Protein 2GQT (pdb70)

Sequence (267 aa):
EFMRVERVLLKDYTTLGVGGPAELWTVETREELKRATEAPYRVLGNGSNLLVLDEGVPERVIRLAGEFQTYDLKGWVGAGTLLPLLVQEAARAGLSGLEGLLGIPAQVGGAVKMNAGTRFGEMADALEAVEVFHDGAFHVYCPEELGFGYRKSHLPPGGIVTRVRLKLKERPKEEILRRMAEVDRARKGQPKRKSAGCAFKNPPGQSAGRLIDERGLKGLRVGDAMISLEHGNFIVNLGQARAKDVLELVRRVQEELPLELEWEVWP

CATH classification: 3.30.43.10 (+2 more: 3.30.465.10, 3.90.78.10)

Nearest PDB structures (foldseek):
  2gqu-assembly1_A  TM=9.993E-01  e=1.265E-55  Thermus caldophilus
  4pyt-assembly1_A  TM=9.307E-01  e=1.357E-25  unidentified
  3tx1-assembly1_A  TM=9.145E-01  e=1.784E-22  Listeria monocytogenes
  1hsk-assembly1_A  TM=9.024E-01  e=1.493E-22  Staphylococcus aureus
  5jzx-assembly1_C  TM=8.587E-01  e=4.564E-18  Mycobacterium tuberculosis H37Rv

Secondary structure (DSSP, 8-state):
---EEEEEEGGGGSSS----EEEEEEE-SHHHHHHHTTS-EEE-SSSSSEEE-TT--SSEEEEE-GGGG-B-TTSEEETTSBHHHHHHHHHHTTEES-GGGTT---BHHHHHHTT-EETTEEGGGGEEEEEEEETTEEEEE-GGGS--BTTB--PSTT-EEEEEEE--EE--HHHHHHHHHHHHHHTTTS-SS-SSS--BPPPTT--HHHHHHHTT-TT-EETTEEE-SS-TT-EEE-SS--HHHHHHHHHHHHHHS---BSSEEE-

Radius of gyration: 18.72 Å; Cα contacts (8 Å, |Δi|>4): 612; chains: 1; bounding box: 36×47×49 Å

Organism: Thermus thermophilus (strain ATCC 27634 / DSM 579 / HB8) (NCBI:txid300852)

Solvent-accessible surface area: 13304 Å² total; per-residue (Å²): 156,187,17,147,58,67,166,17,78,0,94,94,60,14,58,2,27,2,8,5,54,0,54,2,16,14,0,88,54,111,107,21,0,82,75,0,24,142,33,102,59,48,53,2,22,53,4,23,33,16,0,0,31,61,119,2,10,118,45,55,0,0,66,9,15,27,60,0,93,89,74,84,24,141,14,90,0,1,0,3,4,78,0,55,73,0,2,63,41,2,1,144,54,14,6,4,35,2,13,11,4,30,32,20,55,8,26,0,12,28,0,0,97,55,0,13,21,33,190,83,19,44,0,18,86,2,6,86,12,0,21,0,3,19,128,51,39,39,74,94,39,53,20,145,102,0,37,48,22,171,34,100,17,143,13,23,121,47,15,2,8,0,36,0,76,10,118,34,144,139,95,79,97,99,43,2,64,143,102,9,60,69,3,92,151,32,57,172,45,53,9,194,197,115,16,1,28,55,0,5,102,92,24,130,92,95,27,0,8,178,42,0,71,131,108,56,18,60,26,62,136,28,50,38,0,26,1,3,123,79,49,5,6,12,2,5,28,70,54,158,10,125,0,118,12,0,45,69,0,5,139,105,1,71,137,78,4,125,4,124,34,38,10,77,49,9,79

B-factor: mean 18.3, std 13.36, range [5.87, 151.19]

Foldseek 3Di:
DDWDWDWDACLVQALQSAGAIAIETEAADLVSVLVLVPWFEDEGASNLQELHAHHHAYHYYYAYDHVLQDDDLQDKHRQNHWLCVVLVVCLVVQKDDSLQVPPPGTRNQLQLAQQDGDPVHTSLSFFQWWWKDDPSDIDIDGSVVFCDDHRHTNHPVVIGTTITHTDIDGHHSVVSVVSNVVSVVVCVLPPVDTASPFFWDADVVGDQFVQQVVVVQAQDFQPQWGQHPRTRRGIHGNDDDYSVRVVVSVVVVCVPDVTDTPGDYHD

Structure (mmCIF, N/CA/C/O backbone):
data_2GQT
#
_entry.id   2GQT
#
_cell.length_a   29.717
_cell.length_b   46.501
_cell.length_c   48.714
_cell.angle_alpha   64.83
_cell.angle_beta   77.04
_cell.angle_gamma   84.40
#
_symmetry.space_group_name_H-M   'P 1'
#
loop_
_entity.id
_entity.type
_entity.pdbx_description
1 polymer 'UDP-N-Acetylenolpyruvylglucosamine Reductase'
2 non-polymer 'CALCIUM ION'
3 non-polymer 'FLAVIN-ADENINE DINUCLEOTIDE'
4 water water
#
loop_
_atom_site.group_PDB
_atom_site.id
_atom_site.type_symbol
_atom_site.label_atom_id
_atom_site.label_alt_id
_atom_site.label_comp_id
_atom_site.label_asym_id
_atom_site.label_entity_id
_atom_site.label_seq_id
_atom_site.pdbx_PDB_ins_code
_atom_site.Cartn_x
_atom_site.Cartn_y
_atom_site.Cartn_z
_atom_site.occupancy
_atom_site.B_iso_or_equiv
_atom_site.auth_seq_id
_atom_site.auth_comp_id
_atom_site.auth_asym_id
_atom_site.auth_atom_id
_atom_site.pdbx_PDB_model_num
ATOM 1 N N . GLU A 1 2 ? 0.172 24.604 10.816 1.00 23.02 1 GLU A N 1
ATOM 2 C CA . GLU A 1 2 ? 0.245 25.562 9.687 1.00 22.62 1 GLU A CA 1
ATOM 3 C C . GLU A 1 2 ? 1.641 25.568 9.074 1.00 20.73 1 GLU A C 1
ATOM 4 O O . GLU A 1 2 ? 1.926 26.371 8.192 1.00 20.79 1 GLU A O 1
ATOM 10 N N . PHE A 1 3 ? 2.506 24.668 9.539 1.00 19.04 2 PHE A N 1
ATOM 11 C CA . PHE A 1 3 ? 3.909 24.672 9.119 1.00 18.03 2 PHE A CA 1
ATOM 12 C C . PHE A 1 3 ? 4.404 23.330 8.623 1.00 17.96 2 PHE A C 1
ATOM 13 O O . PHE A 1 3 ? 5.592 22.994 8.736 1.00 18.52 2 PHE A O 1
ATOM 21 N N . MET A 1 4 ? 3.499 22.580 8.020 1.00 17.35 3 MET A N 1
ATOM 22 C CA . MET A 1 4 ? 3.905 21.295 7.496 1.00 17.96 3 MET A CA 1
ATOM 23 C C . MET A 1 4 ? 4.790 21.455 6.271 1.00 16.28 3 MET A C 1
ATOM 24 O O . MET A 1 4 ? 4.711 22.454 5.541 1.00 15.77 3 MET A O 1
ATOM 29 N N . ARG A 1 5 ? 5.651 20.467 6.091 1.00 15.25 4 ARG A N 1
ATOM 30 C CA . ARG A 1 5 ? 6.552 20.398 4.963 1.00 14.95 4 ARG A CA 1
ATOM 31 C C . ARG A 1 5 ? 5.793 20.098 3.673 1.00 14.30 4 ARG A C 1
ATOM 32 O O . ARG A 1 5 ? 5.026 19.121 3.586 1.00 14.54 4 ARG A O 1
ATOM 40 N N . VAL A 1 6 ? 6.009 20.953 2.679 1.00 14.17 5 VAL A N 1
ATOM 41 C CA . VAL A 1 6 ? 5.477 20.776 1.333 1.00 14.74 5 VAL A CA 1
ATOM 42 C C . VAL A 1 6 ? 6.644 20.915 0.368 1.00 15.21 5 VAL A C 1
ATOM 43 O O . VAL A 1 6 ? 7.384 21.913 0.403 1.00 15.49 5 VAL A O 1
ATOM 47 N N . GLU A 1 7 ? 6.831 19.909 -0.479 1.00 15.70 6 GLU A N 1
ATOM 48 C CA . GLU A 1 7 ? 7.926 19.939 -1.433 1.00 16.90 6 GLU A CA 1
ATOM 49 C C . GLU A 1 7 ? 7.634 19.163 -2.706 1.00 15.81 6 GLU A C 1
ATOM 50 O O . GLU A 1 7 ? 6.897 18.169 -2.700 1.00 15.70 6 GLU A O 1
ATOM 56 N N . ARG A 1 8 ? 8.231 19.642 -3.792 1.00 15.40 7 ARG A N 1
ATOM 57 C CA . ARG A 1 8 ? 8.177 18.988 -5.090 1.00 15.91 7 ARG A CA 1
ATOM 58 C C . ARG A 1 8 ? 9.102 17.792 -5.086 1.00 15.03 7 ARG A C 1
ATOM 59 O O . ARG A 1 8 ? 10.288 17.926 -4.789 1.00 15.40 7 ARG A O 1
ATOM 67 N N . VAL A 1 9 ? 8.566 16.619 -5.416 1.00 14.30 8 VAL A N 1
ATOM 68 C CA . VAL A 1 9 ? 9.364 15.395 -5.466 1.00 14.24 8 VAL A CA 1
ATOM 69 C C . VAL A 1 9 ? 9.110 14.660 -6.779 1.00 13.84 8 VAL A C 1
ATOM 70 O O . VAL A 1 9 ? 8.208 15.020 -7.530 1.00 14.33 8 VAL A O 1
ATOM 74 N N . LEU A 1 10 ? 9.913 13.636 -7.047 1.00 13.54 9 LEU A N 1
ATOM 75 C CA . LEU A 1 10 ? 9.606 12.667 -8.095 1.00 13.22 9 LEU A CA 1
ATOM 76 C C . LEU A 1 10 ? 9.122 11.398 -7.405 1.00 12.53 9 LEU A C 1
ATOM 77 O O . LEU A 1 10 ? 9.819 10.855 -6.544 1.00 12.14 9 LEU A O 1
ATOM 82 N N . LEU A 1 11 ? 7.935 10.921 -7.774 1.00 11.47 10 LEU A N 1
ATOM 83 C CA . LEU A 1 11 ? 7.361 9.761 -7.089 1.00 11.42 10 LEU A CA 1
ATOM 84 C C . LEU A 1 11 ? 8.120 8.451 -7.327 1.00 11.32 10 LEU A C 1
ATOM 85 O O . LEU A 1 11 ? 7.923 7.483 -6.584 1.00 11.25 10 LEU A O 1
ATOM 90 N N . LYS A 1 12 ? 9.025 8.434 -8.308 1.00 12.12 11 LYS A N 1
ATOM 91 C CA . LYS A 1 12 ? 9.951 7.317 -8.485 1.00 12.96 11 LYS A CA 1
ATOM 92 C C . LYS A 1 12 ? 10.743 7.038 -7.209 1.00 12.96 11 LYS A C 1
ATOM 93 O O . LYS A 1 12 ? 11.145 5.900 -6.961 1.00 13.39 11 LYS A O 1
ATOM 99 N N . ASP A 1 13 ? 10.969 8.078 -6.405 1.00 12.71 12 ASP A N 1
ATOM 100 C CA . ASP A 1 13 ? 11.741 7.939 -5.182 1.00 13.34 12 ASP A CA 1
ATOM 101 C C . ASP A 1 13 ? 10.903 7.460 -3.995 1.00 13.37 12 ASP A C 1
ATOM 102 O O . ASP A 1 13 ? 11.463 7.183 -2.935 1.00 14.41 12 ASP A O 1
ATOM 107 N N . TYR A 1 14 ? 9.583 7.349 -4.182 1.00 13.21 13 TYR A N 1
ATOM 108 C CA . TYR A 1 14 ? 8.623 7.073 -3.100 1.00 13.37 13 TYR A CA 1
ATOM 109 C C . TYR A 1 14 ? 7.760 5.860 -3.374 1.00 12.68 13 TYR A C 1
ATOM 110 O O . TYR A 1 14 ? 6.724 5.674 -2.737 1.00 13.23 13 TYR A O 1
ATOM 119 N N . THR A 1 15 ? 8.173 5.052 -4.340 1.00 11.50 14 THR A N 1
ATOM 120 C CA . THR A 1 15 ? 7.454 3.837 -4.681 1.00 12.04 14 THR A CA 1
ATOM 121 C C . THR A 1 15 ? 8.447 2.703 -4.734 1.00 12.89 14 THR A C 1
ATOM 122 O O . THR A 1 15 ? 9.616 2.890 -5.111 1.00 13.40 14 THR A O 1
ATOM 126 N N . THR A 1 16 ? 7.989 1.519 -4.349 1.00 13.29 15 THR A N 1
ATOM 127 C CA . THR A 1 16 ? 8.881 0.376 -4.332 1.00 14.46 15 THR A CA 1
ATOM 128 C C . THR A 1 16 ? 9.302 -0.013 -5.764 1.00 14.80 15 THR A C 1
ATOM 129 O O . THR A 1 16 ? 10.426 -0.472 -5.976 1.00 15.84 15 THR A O 1
ATOM 133 N N . LEU A 1 17 ? 8.430 0.222 -6.745 1.00 15.10 16 LEU A N 1
ATOM 134 C CA . LEU A 1 17 ? 8.761 0.009 -8.160 1.00 15.31 16 LEU A CA 1
ATOM 135 C C . LEU A 1 17 ? 9.846 0.962 -8.697 1.00 15.11 16 LEU A C 1
ATOM 136 O O . LEU A 1 17 ? 10.623 0.595 -9.576 1.00 16.20 16 LEU A O 1
ATOM 141 N N . GLY A 1 18 ? 9.885 2.188 -8.186 1.00 14.09 17 GLY A N 1
ATOM 142 C CA . GLY A 1 18 ? 10.929 3.142 -8.568 1.00 13.43 17 GLY A CA 1
ATOM 143 C C . GLY A 1 18 ? 10.659 3.891 -9.855 1.00 13.03 17 GLY A C 1
ATOM 144 O O . GLY A 1 18 ? 11.598 4.309 -10.542 1.00 13.17 17 GLY A O 1
ATOM 145 N N . VAL A 1 19 ? 9.381 4.063 -10.181 1.00 12.48 18 VAL A N 1
ATOM 146 C CA . VAL A 1 19 ? 8.963 4.894 -11.307 1.00 12.55 18 VAL A CA 1
ATOM 147 C C . VAL A 1 19 ? 7.937 5.899 -10.806 1.00 12.10 18 VAL A C 1
ATOM 148 O O . VAL A 1 19 ? 7.238 5.662 -9.811 1.00 11.21 18 VAL A O 1
ATOM 152 N N . GLY A 1 20 ? 7.875 7.036 -11.482 1.00 11.63 19 GLY A N 1
ATOM 153 C CA . GLY A 1 20 ? 6.876 8.031 -11.159 1.00 11.89 19 GLY A CA 1
ATOM 154 C C . GLY A 1 20 ? 7.377 9.444 -11.304 1.00 12.06 19 GLY A C 1
ATOM 155 O O . GLY A 1 20 ? 8.472 9.780 -10.852 1.00 12.34 19 GLY A O 1
ATOM 156 N N . GLY A 1 21 ? 6.548 10.269 -11.930 1.00 12.59 20 GLY A N 1
ATOM 157 C CA . GLY A 1 21 ? 6.878 11.657 -12.194 1.00 12.92 20 GLY A CA 1
ATOM 158 C C . GLY A 1 21 ? 6.603 12.602 -11.040 1.00 13.19 20 GLY A C 1
ATOM 159 O O . GLY A 1 21 ? 6.421 12.168 -9.882 1.00 12.49 20 GLY A O 1
ATOM 160 N N . PRO A 1 22 ? 6.590 13.918 -11.341 1.00 14.05 21 PRO A N 1
ATOM 161 C CA . PRO A 1 22 ? 6.503 14.968 -10.317 1.00 14.21 21 PRO A CA 1
ATOM 162 C C . PRO A 1 22 ? 5.199 15.007 -9.530 1.00 14.10 21 PRO A C 1
ATOM 163 O O . PRO A 1 22 ? 4.128 14.722 -10.066 1.00 14.43 21 PRO A O 1
ATOM 167 N N . ALA A 1 23 ? 5.313 15.361 -8.252 1.00 13.71 22 ALA A N 1
ATOM 168 C CA . ALA A 1 23 ? 4.162 15.573 -7.388 1.00 13.67 22 ALA A CA 1
ATOM 169 C C . ALA A 1 23 ? 4.528 16.522 -6.258 1.00 13.70 22 ALA A C 1
ATOM 170 O O . ALA A 1 23 ? 5.704 16.633 -5.875 1.00 14.58 22 ALA A O 1
ATOM 172 N N . GLU A 1 24 ? 3.512 17.200 -5.737 1.00 13.37 23 GLU A N 1
ATOM 173 C CA . GLU A 1 24 ? 3.663 18.071 -4.584 1.00 13.38 23 GLU A CA 1
ATOM 174 C C . GLU A 1 24 ? 3.320 17.274 -3.335 1.00 12.80 23 GLU A C 1
ATOM 175 O O . GLU A 1 24 ? 2.160 16.927 -3.111 1.00 12.70 23 GLU A O 1
ATOM 181 N N . LEU A 1 25 ? 4.342 16.996 -2.530 1.00 12.28 24 LEU A N 1
ATOM 182 C CA . LEU A 1 25 ? 4.200 16.147 -1.358 1.00 11.69 24 LEU A CA 1
ATOM 183 C C . LEU A 1 25 ? 3.991 16.972 -0.095 1.00 11.54 24 LEU A C 1
ATOM 184 O O . LEU A 1 25 ? 4.829 17.796 0.255 1.00 11.76 24 LEU A O 1
ATOM 189 N N . TRP A 1 26 ? 2.888 16.707 0.598 1.00 11.08 25 TRP A N 1
ATOM 190 C CA . TRP A 1 26 ? 2.561 17.316 1.882 1.00 11.79 25 TRP A CA 1
ATOM 191 C C . TRP A 1 26 ? 2.783 16.293 2.992 1.00 11.61 25 TRP A C 1
ATOM 192 O O . TRP A 1 26 ? 2.082 15.285 3.047 1.00 12.01 25 TRP A O 1
ATOM 203 N N . THR A 1 27 ? 3.757 16.537 3.867 1.00 11.64 26 THR A N 1
ATOM 204 C CA . THR A 1 27 ? 4.026 15.634 4.984 1.00 12.10 26 THR A CA 1
ATOM 205 C C . THR A 1 27 ? 3.347 16.193 6.227 1.00 12.42 26 THR A C 1
ATOM 206 O O . THR A 1 27 ? 3.714 17.263 6.720 1.00 13.41 26 THR A O 1
ATOM 210 N N . VAL A 1 28 ? 2.332 15.471 6.693 1.00 12.17 27 VAL A N 1
ATOM 211 C CA . VAL A 1 28 ? 1.434 15.897 7.768 1.00 13.69 27 VAL A CA 1
ATOM 212 C C . VAL A 1 28 ? 1.833 15.223 9.077 1.00 13.27 27 VAL A C 1
ATOM 213 O O . VAL A 1 28 ? 1.993 14.009 9.110 1.00 13.06 27 VAL A O 1
ATOM 217 N N . GLU A 1 29 ? 1.964 16.002 10.151 1.00 13.47 28 GLU A N 1
ATOM 218 C CA . GLU A 1 29 ? 2.358 15.460 11.452 1.00 14.07 28 GLU A CA 1
ATOM 219 C C . GLU A 1 29 ? 1.293 15.562 12.539 1.00 13.89 28 GLU A C 1
ATOM 220 O O . GLU A 1 29 ? 1.427 14.943 13.595 1.00 13.56 28 GLU A O 1
ATOM 226 N N . THR A 1 30 ? 0.246 16.340 12.285 1.00 14.36 29 THR A N 1
ATOM 227 C CA . THR A 1 30 ? -0.768 16.623 13.299 1.00 15.34 29 THR A CA 1
ATOM 228 C C . THR A 1 30 ? -2.165 16.616 12.696 1.00 16.26 29 THR A C 1
ATOM 229 O O . THR A 1 30 ? -2.336 16.721 11.480 1.00 15.70 29 THR A O 1
ATOM 233 N N . ARG A 1 31 ? -3.169 16.531 13.561 1.00 17.47 30 ARG A N 1
ATOM 234 C CA . ARG A 1 31 ? -4.555 16.557 13.106 1.00 19.12 30 ARG A CA 1
ATOM 235 C C . ARG A 1 31 ? -4.870 17.878 12.404 1.00 19.49 30 ARG A C 1
ATOM 236 O O . ARG A 1 31 ? -5.544 17.893 11.374 1.00 20.12 30 ARG A O 1
ATOM 244 N N . GLU A 1 32 ? -4.354 18.982 12.947 1.00 19.87 31 GLU A N 1
ATOM 245 C CA . GLU A 1 32 ? -4.549 20.300 12.335 1.00 20.05 31 GLU A CA 1
ATOM 246 C C . GLU A 1 32 ? -3.869 20.430 10.973 1.00 19.62 31 GLU A C 1
ATOM 247 O O . GLU A 1 32 ? -4.425 21.026 10.051 1.00 19.85 31 GLU A O 1
ATOM 253 N N . GLU A 1 33 ? -2.675 19.856 10.843 1.00 18.49 32 GLU A N 1
ATOM 254 C CA . GLU A 1 33 ? -1.979 19.842 9.563 1.00 17.62 32 GLU A CA 1
ATOM 255 C C . GLU A 1 33 ? -2.744 18.998 8.537 1.00 17.21 32 GLU A C 1
ATOM 256 O O . GLU A 1 33 ? -2.833 19.376 7.375 1.00 16.72 32 GLU A O 1
ATOM 262 N N . LEU A 1 34 ? -3.317 17.877 8.976 1.00 17.00 33 LEU A N 1
ATOM 263 C CA . LEU A 1 34 ? -4.161 17.054 8.092 1.00 17.17 33 LEU A CA 1
ATOM 264 C C . LEU A 1 34 ? -5.396 17.815 7.601 1.00 17.91 33 LEU A C 1
ATOM 265 O O . LEU A 1 34 ? -5.733 17.748 6.418 1.00 18.08 33 LEU A O 1
ATOM 270 N N . LYS A 1 35 ? -6.055 18.541 8.506 1.00 18.82 34 LYS A N 1
ATOM 271 C CA . LYS A 1 35 ? -7.231 19.347 8.151 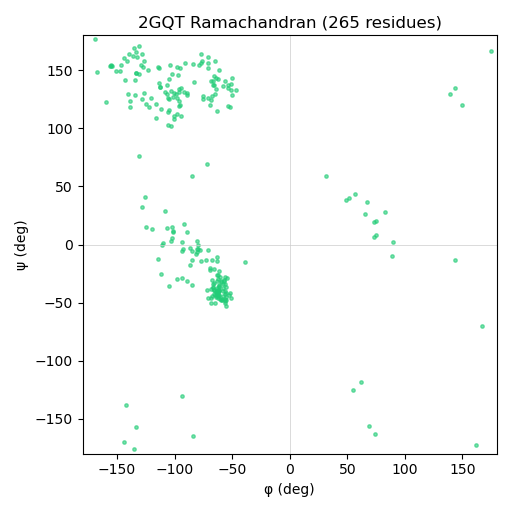1.00 19.63 34 LYS A CA 1
ATOM 272 C C . LYS A 1 35 ? -6.891 20.370 7.070 1.00 19.93 34 LYS A C 1
ATOM 273 O O . LYS A 1 35 ? -7.672 20.575 6.137 1.00 20.54 34 LYS A O 1
ATOM 279 N N . ARG A 1 36 ? -5.708 20.973 7.182 1.00 19.96 35 ARG A N 1
ATOM 280 C CA . ARG A 1 36 ? -5.232 21.959 6.215 1.00 20.06 35 ARG A CA 1
ATOM 281 C C . ARG A 1 36 ? -4.856 21.339 4.863 1.00 19.45 35 ARG A C 1
ATOM 282 O O . ARG A 1 36 ? -5.238 21.850 3.810 1.00 19.41 35 ARG A O 1
ATOM 290 N N . ALA A 1 37 ? -4.115 20.233 4.896 1.00 18.32 36 ALA A N 1
ATOM 291 C CA . ALA A 1 37 ? -3.672 19.567 3.671 1.00 17.52 36 ALA A CA 1
ATOM 292 C C . ALA A 1 37 ? -4.846 19.112 2.798 1.00 17.21 36 ALA A C 1
ATOM 293 O O . ALA A 1 37 ? -4.739 19.104 1.574 1.00 17.18 36 ALA A O 1
ATOM 295 N N . THR A 1 38 ? -5.958 18.750 3.434 1.00 17.26 37 THR A N 1
ATOM 296 C CA . THR A 1 38 ? -7.117 18.182 2.733 1.00 17.88 37 THR A CA 1
ATOM 297 C C . THR A 1 38 ? -8.117 19.229 2.232 1.00 18.93 37 THR A C 1
ATOM 298 O O . THR A 1 38 ? -9.212 18.877 1.796 1.00 19.37 37 THR A O 1
ATOM 302 N N . GLU A 1 39 ? -7.736 20.503 2.282 1.00 19.76 38 GLU A N 1
ATOM 303 C CA . GLU A 1 39 ? -8.620 21.595 1.861 1.00 21.04 38 GLU A CA 1
ATOM 304 C C . GLU A 1 39 ? -8.701 21.731 0.345 1.00 20.84 38 GLU A C 1
ATOM 305 O O . GLU A 1 39 ? -9.576 22.427 -0.173 1.00 21.69 38 GLU A O 1
ATOM 311 N N . ALA A 1 40 ? -7.778 21.080 -0.358 1.00 20.38 39 ALA A N 1
ATOM 312 C CA . ALA A 1 40 ? -7.804 21.000 -1.810 1.00 19.85 39 ALA A CA 1
ATOM 313 C C . ALA A 1 40 ? -7.684 19.532 -2.230 1.00 19.14 39 ALA A C 1
ATOM 314 O O . ALA A 1 40 ? -7.315 18.692 -1.401 1.00 18.72 39 ALA A O 1
ATOM 316 N N . PRO A 1 41 ? -8.013 19.209 -3.500 1.00 18.56 40 PRO A N 1
ATOM 317 C CA . PRO A 1 41 ? -7.912 17.830 -3.993 1.00 18.04 40 PRO A CA 1
ATOM 318 C C . PRO A 1 41 ? -6.588 17.159 -3.626 1.00 16.95 40 PRO A C 1
ATOM 319 O O . PRO A 1 41 ? -5.523 17.748 -3.794 1.00 16.96 40 PRO A O 1
ATOM 323 N N . TYR A 1 42 ? -6.681 15.930 -3.129 1.00 16.13 41 TYR A N 1
ATOM 324 C CA . TYR A 1 42 ? -5.529 15.228 -2.574 1.00 15.22 41 TYR A CA 1
ATOM 325 C C . TYR A 1 42 ? -5.593 13.741 -2.885 1.00 14.92 41 TYR A C 1
ATOM 326 O O . TYR A 1 42 ? -6.662 13.199 -3.200 1.00 14.62 41 TYR A O 1
ATOM 335 N N . ARG A 1 43 ? -4.428 13.102 -2.790 1.00 14.15 42 ARG A N 1
ATOM 336 C CA . ARG A 1 43 ? -4.282 11.654 -2.739 1.00 13.95 42 ARG A CA 1
ATOM 337 C C . ARG A 1 43 ? -3.457 11.348 -1.492 1.00 13.42 42 ARG A C 1
ATOM 338 O O . ARG A 1 43 ? -2.734 12.217 -1.004 1.00 14.38 42 ARG A O 1
ATOM 346 N N . VAL A 1 44 ? -3.563 10.130 -0.970 1.00 12.04 43 VAL A N 1
ATOM 347 C CA . VAL A 1 44 ? -2.727 9.712 0.156 1.00 11.77 43 VAL A CA 1
ATOM 348 C C . VAL A 1 44 ? -1.700 8.698 -0.333 1.00 10.29 43 VAL A C 1
ATOM 349 O O . VAL A 1 44 ? -2.024 7.737 -1.045 1.00 10.42 43 VAL A O 1
ATOM 353 N N . LEU A 1 45 ? -0.449 8.932 0.040 1.00 9.11 44 LEU A N 1
ATOM 354 C CA . LEU A 1 45 ? 0.630 8.013 -0.267 1.00 8.93 44 LEU A CA 1
ATOM 355 C C . LEU A 1 45 ? 1.037 7.261 0.988 1.00 8.56 44 LEU A C 1
ATOM 356 O O . LEU A 1 45 ? 1.345 7.889 2.015 1.00 9.39 44 LEU A O 1
ATOM 361 N N . GLY A 1 46 ? 1.037 5.929 0.910 1.00 8.22 45 GLY A N 1
ATOM 362 C CA . GLY A 1 46 ? 1.555 5.089 1.991 1.00 8.31 45 GLY A CA 1
ATOM 363 C C . GLY A 1 46 ? 3.008 4.772 1.689 1.00 7.99 45 GLY A C 1
ATOM 364 O O . GLY A 1 46 ? 3.788 5.666 1.361 1.00 8.80 45 GLY A O 1
ATOM 365 N N . ASN A 1 47 ? 3.367 3.493 1.757 1.00 7.47 46 ASN A N 1
ATOM 366 C CA . ASN A 1 47 ? 4.728 3.087 1.428 1.00 7.73 46 ASN A CA 1
ATOM 367 C C . ASN A 1 47 ? 4.992 2.952 -0.077 1.00 7.75 46 ASN A C 1
ATOM 368 O O . ASN A 1 47 ? 6.086 2.568 -0.480 1.00 8.18 46 ASN A O 1
ATOM 373 N N . GLY A 1 48 ? 3.997 3.273 -0.903 1.00 7.48 47 GLY A N 1
ATOM 374 C CA . GLY A 1 48 ? 4.165 3.238 -2.349 1.00 7.75 47 GLY A CA 1
ATOM 375 C C . GLY A 1 48 ? 4.403 1.848 -2.915 1.00 8.01 47 GLY A C 1
ATOM 376 O O . GLY A 1 48 ? 5.007 1.738 -3.986 1.00 8.10 47 GLY A O 1
ATOM 377 N N . SER A 1 49 ? 3.931 0.797 -2.225 1.00 7.91 48 SER A N 1
ATOM 378 C CA . SER A 1 49 ? 4.219 -0.572 -2.635 1.00 8.82 48 SER A CA 1
ATOM 379 C C . SER A 1 49 ? 3.159 -1.201 -3.528 1.00 9.15 48 SER A C 1
ATOM 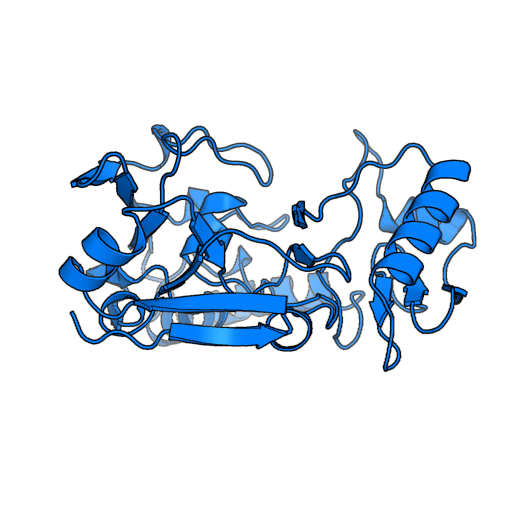380 O O . SER A 1 49 ? 3.361 -2.310 -4.007 1.00 9.96 48 SER A O 1
ATOM 383 N N . ASN A 1 50 ? 2.040 -0.514 -3.759 1.00 8.73 49 ASN A N 1
ATOM 384 C CA . ASN A 1 50 ? 1.073 -0.998 -4.752 1.00 9.59 49 ASN A CA 1
ATOM 385 C C . ASN A 1 50 ? 0.826 -0.029 -5.906 1.00 9.57 49 ASN A C 1
ATOM 386 O O . ASN A 1 50 ? -0.114 -0.225 -6.691 1.00 10.59 49 ASN A O 1
ATOM 391 N N . LEU A 1 51 ? 1.683 0.983 -6.032 1.00 9.77 50 LEU A N 1
ATOM 392 C CA . LEU A 1 51 ? 1.473 2.047 -7.015 1.00 9.99 50 LEU A CA 1
ATOM 393 C C . LEU A 1 51 ? 2.352 1.941 -8.242 1.00 9.90 50 LEU A C 1
ATOM 394 O O . LEU A 1 51 ? 3.571 1.766 -8.138 1.00 10.05 50 LEU A O 1
ATOM 399 N N . LEU A 1 52 ? 1.710 2.068 -9.396 1.00 9.85 51 LEU A N 1
ATOM 400 C CA . LEU A 1 52 ? 2.397 2.349 -10.648 1.00 10.58 51 LEU A CA 1
ATOM 401 C C . LEU A 1 52 ? 2.109 3.813 -11.001 1.00 10.56 51 LEU A C 1
ATOM 402 O O . LEU A 1 52 ? 1.017 4.153 -11.431 1.00 11.37 51 LEU A O 1
ATOM 407 N N . VAL A 1 53 ? 3.083 4.680 -10.766 1.00 10.63 52 VAL A N 1
ATOM 408 C CA . VAL A 1 53 ? 2.902 6.107 -11.004 1.00 11.04 52 VAL A CA 1
ATOM 409 C C . VAL A 1 53 ? 3.491 6.443 -12.354 1.00 11.71 52 VAL A C 1
ATOM 410 O O . VAL A 1 53 ? 4.645 6.128 -12.626 1.00 11.54 52 VAL A O 1
ATOM 414 N N . LEU A 1 54 ? 2.677 7.069 -13.199 1.00 12.76 53 LEU A N 1
ATOM 415 C CA . LEU A 1 54 ? 3.084 7.389 -14.558 1.00 13.74 53 LEU A CA 1
ATOM 416 C C . LEU A 1 54 ? 4.131 8.497 -14.591 1.00 13.75 53 LEU A C 1
ATOM 417 O O . LEU A 1 54 ? 4.326 9.234 -13.611 1.00 13.55 53 LEU A O 1
ATOM 422 N N . ASP A 1 55 ? 4.825 8.589 -15.719 1.00 14.19 54 ASP A N 1
ATOM 423 C CA . ASP A 1 55 ? 5.981 9.460 -15.836 1.00 15.26 54 ASP A CA 1
ATOM 424 C C . ASP A 1 55 ? 5.610 10.934 -15.733 1.00 15.18 54 ASP A C 1
ATOM 425 O O . ASP A 1 55 ? 6.457 11.752 -15.392 1.00 14.86 54 ASP A O 1
ATOM 430 N N . GLU A 1 56 ? 4.343 11.262 -15.984 1.00 15.47 55 GLU A N 1
ATOM 431 C CA . GLU A 1 56 ? 3.851 12.641 -15.857 1.00 16.43 55 GLU A CA 1
ATOM 432 C C . GLU A 1 56 ? 3.514 13.040 -14.412 1.00 16.07 55 GLU A C 1
ATOM 433 O O . GLU A 1 56 ? 3.246 14.210 -14.133 1.00 16.64 55 GLU A O 1
ATOM 439 N N . GLY A 1 57 ? 3.534 12.072 -13.496 1.00 15.84 56 GLY A N 1
ATOM 440 C CA . GLY A 1 57 ? 3.188 12.329 -12.096 1.00 15.48 56 GLY A CA 1
ATOM 441 C C . GLY A 1 57 ? 1.714 12.647 -11.897 1.00 15.12 56 GLY A C 1
ATOM 442 O O . GLY A 1 57 ? 0.869 12.261 -12.714 1.00 14.86 56 GLY A O 1
ATOM 443 N N . VAL A 1 58 ? 1.399 13.350 -10.808 1.00 15.11 57 VAL A N 1
ATOM 444 C CA . VAL A 1 58 ? 0.011 13.707 -10.473 1.00 15.74 57 VAL A CA 1
ATOM 445 C C . VAL A 1 58 ? -0.099 15.180 -10.081 1.00 16.13 57 VAL A C 1
ATOM 446 O O . VAL A 1 58 ? 0.849 15.742 -9.528 1.00 15.78 57 VAL A O 1
ATOM 450 N N . PRO A 1 59 ? -1.247 15.819 -10.384 1.00 16.45 58 PRO A N 1
ATOM 451 C CA . PRO A 1 59 ? -1.416 17.233 -10.048 1.00 16.51 58 PRO A CA 1
ATOM 452 C C . PRO A 1 59 ? -1.946 17.531 -8.641 1.00 16.73 58 PRO A C 1
ATOM 453 O O . PRO A 1 59 ? -1.808 18.662 -8.166 1.00 17.25 58 PRO A O 1
ATOM 457 N N . GLU A 1 60 ? -2.532 16.534 -7.980 1.00 16.66 59 GLU A N 1
ATOM 458 C CA . GLU A 1 60 ? -3.142 16.740 -6.670 1.00 16.57 59 GLU A CA 1
ATOM 459 C C . GLU A 1 60 ? -2.081 16.827 -5.577 1.00 15.88 59 GLU A C 1
ATOM 460 O O . GLU A 1 60 ? -0.923 16.446 -5.785 1.00 16.10 59 GLU A O 1
ATOM 466 N N . ARG A 1 61 ? -2.483 17.331 -4.414 1.00 15.00 60 ARG A N 1
ATOM 467 C CA . ARG A 1 61 ? -1.640 17.265 -3.231 1.00 14.28 60 ARG A CA 1
ATOM 468 C C . ARG A 1 61 ? -1.486 15.796 -2.863 1.00 13.38 60 ARG A C 1
ATOM 469 O O . ARG A 1 61 ? -2.477 15.070 -2.800 1.00 14.45 60 ARG A O 1
ATOM 477 N N . VAL A 1 62 ? -0.245 15.361 -2.665 1.00 12.27 61 VAL A N 1
ATOM 478 C CA . VAL A 1 62 ? 0.015 13.989 -2.237 1.00 11.37 61 VAL A CA 1
ATOM 479 C C . VAL A 1 62 ? 0.397 14.036 -0.759 1.00 11.13 61 VAL A C 1
ATOM 480 O O . VAL A 1 62 ? 1.402 14.640 -0.391 1.00 11.95 61 VAL A O 1
ATOM 484 N N . ILE A 1 63 ? -0.432 13.427 0.081 1.00 11.25 62 ILE A N 1
ATOM 485 C CA . ILE A 1 63 ? -0.294 13.499 1.527 1.00 11.61 62 ILE A CA 1
ATOM 486 C C . ILE A 1 63 ? 0.397 12.255 2.081 1.00 10.71 62 ILE A C 1
ATOM 487 O O . ILE A 1 63 ? 0.016 11.121 1.757 1.00 11.17 62 ILE A O 1
ATOM 492 N N . ARG A 1 64 ? 1.424 12.492 2.893 1.00 10.73 63 ARG A N 1
ATOM 493 C CA . ARG A 1 64 ? 2.112 11.458 3.675 1.00 11.29 63 ARG A CA 1
ATOM 494 C C . ARG A 1 64 ? 1.822 11.719 5.142 1.00 10.40 63 ARG A C 1
ATOM 495 O O . ARG A 1 64 ? 1.926 12.858 5.606 1.00 10.90 63 ARG A O 1
ATOM 503 N N . LEU A 1 65 ? 1.502 10.661 5.878 1.00 9.71 64 LEU A N 1
ATOM 504 C CA . LEU A 1 65 ? 1.223 10.766 7.301 1.00 9.63 64 LEU A CA 1
ATOM 505 C C . LEU A 1 65 ? 2.452 10.434 8.114 1.00 10.01 64 LEU A C 1
ATOM 506 O O . LEU A 1 65 ? 2.988 9.326 8.025 1.00 11.25 64 LEU A O 1
ATOM 511 N N . ALA A 1 66 ? 2.895 11.406 8.897 1.00 9.98 65 ALA A N 1
ATOM 512 C CA . ALA A 1 66 ? 4.058 11.227 9.754 1.00 10.55 65 ALA A CA 1
ATOM 513 C C . ALA A 1 66 ? 3.726 11.756 11.152 1.00 10.21 65 ALA A C 1
ATOM 514 O O . ALA A 1 66 ? 2.554 11.820 11.517 1.00 10.59 65 ALA A O 1
ATOM 516 N N . GLY A 1 67 ? 4.737 12.114 11.946 1.00 10.60 66 GLY A N 1
ATOM 517 C CA . GLY A 1 67 ? 4.495 12.684 13.274 1.00 11.07 66 GLY A CA 1
ATOM 518 C C . GLY A 1 67 ? 3.616 11.791 14.128 1.00 11.24 66 GLY A C 1
ATOM 519 O O . GLY A 1 67 ? 3.904 10.612 14.305 1.00 10.43 66 GLY A O 1
ATOM 520 N N . GLU A 1 68 ? 2.522 12.342 14.643 1.00 11.71 67 GLU A N 1
ATOM 521 C CA . GLU A 1 68 ? 1.634 11.579 15.517 1.00 12.82 67 GLU A CA 1
ATOM 522 C C . GLU A 1 68 ? 1.037 10.355 14.814 1.00 12.24 67 GLU A C 1
ATOM 523 O O . GLU A 1 68 ? 0.649 9.377 15.467 1.00 13.25 67 GLU A O 1
ATOM 529 N N . PHE A 1 69 ? 0.996 10.394 13.482 1.00 10.67 68 PHE A N 1
ATOM 530 C CA . PHE A 1 69 ? 0.439 9.284 12.703 1.00 10.30 68 PHE A CA 1
ATOM 531 C C . PHE A 1 69 ? 1.409 8.111 12.549 1.00 10.49 68 PHE A C 1
ATOM 532 O O . PHE A 1 69 ? 1.038 7.090 11.991 1.00 9.69 68 PHE A O 1
ATOM 540 N N . GLN A 1 70 ? 2.644 8.259 13.046 1.00 10.93 69 GLN A N 1
ATOM 541 C CA . GLN A 1 70 ? 3.657 7.193 13.009 1.00 12.46 69 GLN A CA 1
ATOM 542 C C . GLN A 1 70 ? 3.945 6.618 14.406 1.00 11.24 69 GLN A C 1
ATOM 543 O O . GLN A 1 70 ? 4.799 5.740 14.580 1.00 11.42 69 GLN A O 1
ATOM 549 N N . THR A 1 71 ? 3.261 7.116 15.418 1.00 11.22 70 THR A N 1
ATOM 550 C CA . THR A 1 71 ? 3.429 6.532 16.735 1.00 12.30 70 THR A CA 1
ATOM 551 C C . THR A 1 71 ? 2.402 5.417 16.951 1.00 11.35 70 THR A C 1
ATOM 552 O O . THR A 1 71 ? 1.345 5.387 16.298 1.00 10.88 70 THR A O 1
ATOM 556 N N . TYR A 1 72 ? 2.712 4.488 17.851 1.00 11.51 71 TYR A N 1
ATOM 557 C CA . TYR A 1 72 ? 1.901 3.294 18.005 1.00 11.60 71 TYR A CA 1
ATOM 558 C C . TYR A 1 72 ? 2.015 2.697 19.393 1.00 11.74 71 TYR A C 1
ATOM 559 O O . TYR A 1 72 ? 3.034 2.849 20.084 1.00 12.72 71 TYR A O 1
ATOM 568 N N . ASP A 1 73 ? 0.964 1.999 19.786 1.00 12.24 72 ASP A N 1
ATOM 569 C CA . ASP A 1 73 ? 0.956 1.165 20.974 1.00 12.97 72 ASP A CA 1
ATOM 570 C C . ASP A 1 73 ? 0.198 -0.088 20.551 1.00 12.64 72 ASP A C 1
ATOM 571 O O . ASP A 1 73 ? -0.967 0.009 20.168 1.00 12.12 72 ASP A O 1
ATOM 576 N N . LEU A 1 74 ? 0.837 -1.258 20.592 1.00 12.86 73 LEU A N 1
ATOM 577 C CA . LEU A 1 74 ? 0.163 -2.490 20.156 1.00 13.53 73 LEU A CA 1
ATOM 578 C C . LEU A 1 74 ? -1.141 -2.779 20.888 1.00 14.44 73 LEU A C 1
ATOM 579 O O . LEU A 1 74 ? -2.033 -3.430 20.345 1.00 15.04 73 LEU A O 1
ATOM 584 N N . LYS A 1 75 ? -1.239 -2.308 22.124 1.00 15.25 74 LYS A N 1
ATOM 585 C CA . LYS A 1 75 ? -2.422 -2.541 22.942 1.00 16.31 74 LYS A CA 1
ATOM 586 C C . LYS A 1 75 ? -3.326 -1.307 22.980 1.00 15.54 74 LYS A C 1
ATOM 587 O O . LYS A 1 75 ? -4.281 -1.244 23.765 1.00 16.69 74 LYS A O 1
ATOM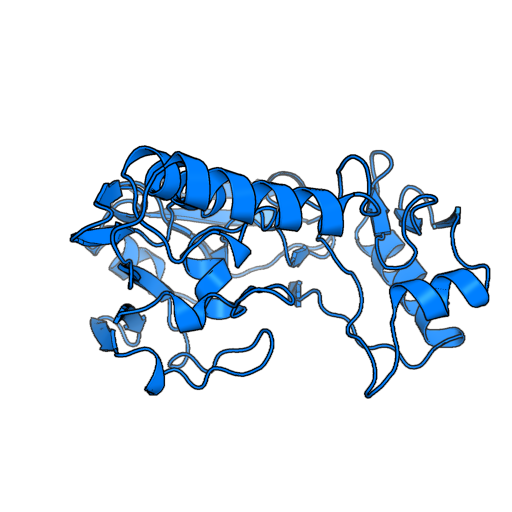 593 N N . GLY A 1 76 ? -3.024 -0.335 22.122 1.00 14.14 75 GLY A N 1
ATOM 594 C CA . GLY A 1 76 ? -3.832 0.876 22.010 1.00 12.88 75 GLY A CA 1
ATOM 595 C C . GLY A 1 76 ? -3.938 1.324 20.568 1.00 11.50 75 GLY A C 1
ATOM 596 O O . GLY A 1 76 ? -4.125 0.507 19.669 1.00 12.09 75 GLY A O 1
ATOM 597 N N . TRP A 1 77 ? -3.828 2.627 20.349 1.00 10.01 76 TRP A N 1
ATOM 598 C CA . TRP A 1 77 ? -3.932 3.155 18.998 1.00 9.26 76 TRP A CA 1
ATOM 599 C C . TRP A 1 77 ? -2.610 3.062 18.260 1.00 8.71 76 TRP A C 1
ATOM 600 O O . TRP A 1 77 ? -1.531 3.299 18.834 1.00 9.29 76 TRP A O 1
ATOM 611 N N . VAL A 1 78 ? -2.718 2.710 16.981 1.00 8.43 77 VAL A N 1
ATOM 612 C CA . VAL A 1 78 ? -1.582 2.511 16.106 1.00 8.25 77 VAL A CA 1
ATOM 613 C C . VAL A 1 78 ? -1.739 3.466 14.927 1.00 8.22 77 VAL A C 1
ATOM 614 O O . VAL A 1 78 ? -2.712 3.384 14.186 1.00 7.36 77 VAL A O 1
ATOM 618 N N . GLY A 1 79 ? -0.807 4.389 14.754 1.00 8.11 78 GLY A N 1
ATOM 619 C CA . GLY A 1 79 ? -0.901 5.362 13.676 1.00 8.12 78 GLY A CA 1
ATOM 620 C C . GLY A 1 79 ? -0.843 4.734 12.295 1.00 8.11 78 GLY A C 1
ATOM 621 O O . GLY A 1 79 ? -0.122 3.771 12.078 1.00 8.76 78 GLY A O 1
ATOM 622 N N . ALA A 1 80 ? -1.607 5.287 11.356 1.00 7.61 79 ALA A N 1
ATOM 623 C CA . ALA A 1 80 ? -1.682 4.712 10.012 1.00 8.01 79 ALA A CA 1
ATOM 624 C C . ALA A 1 80 ? -0.403 4.856 9.196 1.00 7.47 79 ALA A C 1
ATOM 625 O O . ALA A 1 80 ? -0.213 4.130 8.220 1.00 7.17 79 ALA A O 1
ATOM 627 N N . GLY A 1 81 ? 0.455 5.804 9.577 1.00 7.08 80 GLY A N 1
ATOM 628 C CA . GLY A 1 81 ? 1.756 5.966 8.928 1.00 7.39 80 GLY A CA 1
ATOM 629 C C . GLY A 1 81 ? 2.818 4.994 9.408 1.00 7.13 80 GLY A C 1
ATOM 630 O O . GLY A 1 81 ? 3.915 4.966 8.855 1.00 7.79 80 GLY A O 1
ATOM 631 N N . THR A 1 82 ? 2.501 4.206 10.430 1.00 6.68 81 THR A N 1
ATOM 632 C CA . THR A 1 82 ? 3.397 3.174 10.939 1.00 6.90 81 THR A CA 1
ATOM 633 C C . THR A 1 82 ? 3.569 2.080 9.888 1.00 6.58 81 THR A C 1
ATOM 634 O O . THR A 1 82 ? 2.593 1.703 9.224 1.00 7.07 81 THR A O 1
ATOM 638 N N . LEU A 1 83 ? 4.786 1.559 9.742 1.00 7.12 82 LEU A N 1
ATOM 639 C CA . LEU A 1 83 ? 5.032 0.459 8.817 1.00 6.89 82 LEU A CA 1
ATOM 640 C C . LEU A 1 83 ? 4.530 -0.868 9.360 1.00 6.70 82 LEU A C 1
ATOM 641 O O . LEU A 1 83 ? 4.866 -1.264 10.489 1.00 6.84 82 LEU A O 1
ATOM 646 N N . LEU A 1 84 ? 3.730 -1.559 8.549 1.00 6.40 83 LEU A N 1
ATOM 647 C CA . LEU A 1 84 ? 3.239 -2.869 8.911 1.00 6.94 83 LEU A CA 1
ATOM 648 C C . LEU A 1 84 ? 4.388 -3.862 9.240 1.00 6.75 83 LEU A C 1
ATOM 649 O O . LEU A 1 84 ? 4.290 -4.612 10.212 1.00 7.09 83 LEU A O 1
ATOM 654 N N . PRO A 1 85 ? 5.487 -3.882 8.450 1.00 7.03 84 PRO A N 1
ATOM 655 C CA . PRO A 1 85 ? 6.578 -4.781 8.844 1.00 7.28 84 PRO A CA 1
ATOM 656 C C . PRO A 1 85 ? 7.135 -4.545 10.250 1.00 7.00 84 PRO A C 1
ATOM 657 O O . PRO A 1 85 ? 7.575 -5.504 10.896 1.00 7.52 84 PRO A O 1
ATOM 661 N N . LEU A 1 86 ? 7.106 -3.303 10.726 1.00 7.38 85 LEU A N 1
ATOM 662 C CA . LEU A 1 86 ? 7.504 -3.016 12.097 1.00 7.56 85 LEU A CA 1
ATOM 663 C C . LEU A 1 86 ? 6.537 -3.678 13.075 1.00 7.51 85 LEU A C 1
ATOM 664 O O . LEU A 1 86 ? 6.956 -4.352 14.019 1.00 7.86 85 LEU A O 1
ATOM 669 N N . LEU A 1 87 ? 5.240 -3.467 12.858 1.00 7.68 86 LEU A N 1
ATOM 670 C CA . LEU A 1 87 ? 4.233 -4.026 13.748 1.00 7.99 86 LEU A CA 1
ATOM 671 C C . LEU A 1 87 ? 4.264 -5.547 13.793 1.00 7.86 86 LEU A C 1
ATOM 672 O O . LEU A 1 87 ? 4.100 -6.126 14.864 1.00 7.88 86 LEU A O 1
ATOM 677 N N . VAL A 1 88 ? 4.488 -6.199 12.652 1.00 7.21 87 VAL A N 1
ATOM 678 C CA . VAL A 1 88 ? 4.599 -7.658 12.635 1.00 8.01 87 VAL A CA 1
ATOM 679 C C . VAL A 1 88 ? 5.689 -8.128 13.616 1.00 8.05 87 VAL A C 1
ATOM 680 O O . VAL A 1 88 ? 5.472 -9.051 14.419 1.00 8.56 87 VAL A O 1
ATOM 684 N N . GLN A 1 89 ? 6.857 -7.502 13.552 1.00 8.34 88 GLN A N 1
ATOM 685 C CA . GLN A 1 89 ? 7.966 -7.895 14.427 1.00 8.90 88 GLN A CA 1
ATOM 686 C C . GLN A 1 89 ? 7.727 -7.487 15.877 1.00 9.48 88 GLN A C 1
ATOM 687 O O . GLN A 1 89 ? 8.042 -8.239 16.804 1.00 10.20 88 GLN A O 1
ATOM 693 N N . GLU A 1 90 ? 7.154 -6.306 16.080 1.00 9.11 89 GLU A N 1
ATOM 694 C CA . GLU A 1 90 ? 6.845 -5.849 17.432 1.00 9.98 89 GLU A CA 1
ATOM 695 C C . GLU A 1 90 ? 5.835 -6.751 18.127 1.00 10.09 89 GLU A C 1
ATOM 696 O O . GLU A 1 90 ? 5.953 -7.018 19.328 1.00 10.21 89 GLU A O 1
ATOM 702 N N . ALA A 1 91 ? 4.842 -7.221 17.380 1.00 9.95 90 ALA A N 1
ATOM 703 C CA . ALA A 1 91 ? 3.842 -8.107 17.941 1.00 10.15 90 ALA A CA 1
ATOM 704 C C . ALA A 1 91 ? 4.501 -9.396 18.425 1.00 10.51 90 ALA A C 1
ATOM 705 O O . ALA A 1 91 ? 4.246 -9.833 19.546 1.00 11.25 90 ALA A O 1
ATOM 707 N N . ALA A 1 92 ? 5.370 -9.990 17.613 1.00 11.16 91 ALA A N 1
ATOM 708 C CA . ALA A 1 92 ? 6.109 -11.188 18.033 1.00 11.39 91 ALA A CA 1
ATOM 709 C C . ALA A 1 92 ? 6.890 -10.924 19.324 1.00 12.34 91 ALA A C 1
ATOM 710 O O . ALA A 1 92 ? 6.833 -11.724 20.255 1.00 12.74 91 ALA A O 1
ATOM 712 N N . ARG A 1 93 ? 7.602 -9.803 19.385 1.00 12.65 92 ARG A N 1
ATOM 713 C CA . ARG A 1 93 ? 8.381 -9.434 20.569 1.00 13.54 92 ARG A CA 1
ATOM 714 C C . ARG A 1 93 ? 7.504 -9.336 21.812 1.00 13.71 92 ARG A C 1
ATOM 715 O O . ARG A 1 93 ? 7.948 -9.670 22.916 1.00 14.19 92 ARG A O 1
ATOM 723 N N . ALA A 1 94 ? 6.263 -8.891 21.626 1.00 13.62 93 ALA A N 1
ATOM 724 C CA . ALA A 1 94 ? 5.321 -8.692 22.724 1.00 14.05 93 ALA A CA 1
ATOM 725 C C . ALA A 1 94 ? 4.544 -9.954 23.079 1.00 14.33 93 ALA A C 1
ATOM 726 O O . ALA A 1 94 ? 3.739 -9.942 24.015 1.00 14.71 93 ALA A O 1
ATOM 728 N N . GLY A 1 95 ? 4.756 -11.036 22.332 1.00 14.01 94 GLY A N 1
ATOM 729 C CA . GLY A 1 95 ? 3.985 -12.261 22.545 1.00 14.41 94 GLY A CA 1
ATOM 730 C C . GLY A 1 95 ? 2.531 -12.055 22.173 1.00 14.07 94 GLY A C 1
ATOM 731 O O . GLY A 1 95 ? 1.622 -12.595 22.810 1.00 14.99 94 GLY A O 1
ATOM 732 N N . LEU A 1 96 ? 2.318 -11.264 21.121 1.00 13.71 95 LEU A N 1
ATOM 733 C CA . LEU A 1 96 ? 0.982 -10.981 20.627 1.00 13.59 95 LEU A CA 1
ATOM 734 C C . LEU A 1 96 ? 0.789 -11.522 19.213 1.00 13.34 95 LEU A C 1
ATOM 735 O O . LEU A 1 96 ? 1.509 -11.169 18.273 1.00 13.18 95 LEU A O 1
ATOM 740 N N . SER A 1 97 ? -0.191 -12.400 19.084 1.00 12.99 96 SER A N 1
ATOM 741 C CA . SER A 1 97 ? -0.487 -13.080 17.839 1.00 13.12 96 SER A CA 1
ATOM 742 C C . SER A 1 97 ? -1.624 -12.389 17.086 1.00 13.17 96 SER A C 1
ATOM 743 O O . SER A 1 97 ? -2.546 -11.833 17.689 1.00 14.17 96 SER A O 1
ATOM 746 N N . GLY A 1 98 ? -1.550 -12.416 15.761 1.00 12.51 97 GLY A N 1
ATOM 747 C CA . GLY A 1 98 ? -2.606 -11.853 14.935 1.00 11.95 97 GLY A CA 1
ATOM 748 C C . GLY A 1 98 ? -2.1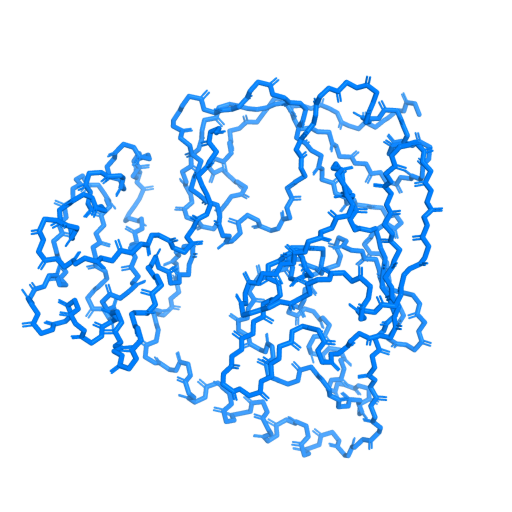01 -11.169 13.684 1.00 11.15 97 GLY A C 1
ATOM 749 O O . GLY A 1 98 ? -2.876 -10.862 12.781 1.00 11.45 97 GLY A O 1
ATOM 750 N N . LEU A 1 99 ? -0.793 -10.920 13.624 1.00 10.16 98 LEU A N 1
ATOM 751 C CA . LEU A 1 99 ? -0.205 -10.272 12.450 1.00 9.42 98 LEU A CA 1
ATOM 752 C C . LEU A 1 99 ? 0.700 -11.184 11.625 1.00 9.26 98 LEU A C 1
ATOM 753 O O . LEU A 1 99 ? 1.232 -10.743 10.608 1.00 8.93 98 LEU A O 1
ATOM 758 N N . GLU A 1 100 ? 0.876 -12.439 12.046 1.00 9.68 99 GLU A N 1
ATOM 759 C CA . GLU A 1 100 ? 1.869 -13.309 11.418 1.00 9.90 99 GLU A CA 1
ATOM 760 C C . GLU A 1 100 ? 1.642 -13.479 9.916 1.00 9.60 99 GLU A C 1
ATOM 761 O O . GLU A 1 100 ? 2.597 -13.553 9.139 1.00 9.80 99 GLU A O 1
ATOM 767 N N . GLY A 1 101 ? 0.375 -13.548 9.519 1.00 9.65 100 GLY A N 1
ATOM 768 C CA . GLY A 1 101 ? 0.015 -13.732 8.120 1.00 10.36 100 GLY A CA 1
ATOM 769 C C . GLY A 1 101 ? 0.269 -12.526 7.236 1.00 10.42 100 GLY A C 1
ATOM 770 O O . GLY A 1 101 ? 0.089 -12.593 6.024 1.00 11.30 100 GLY A O 1
ATOM 771 N N . LEU A 1 102 ? 0.697 -11.422 7.850 1.00 9.38 101 LEU A N 1
ATOM 772 C CA . LEU A 1 102 ? 0.975 -10.184 7.118 1.00 9.43 101 LEU A CA 1
ATOM 773 C C . LEU A 1 102 ? 2.476 -9.972 6.924 1.00 8.46 101 LEU A C 1
ATOM 774 O O . LEU A 1 102 ? 2.886 -8.959 6.372 1.00 8.75 101 LEU A O 1
ATOM 779 N N . LEU A 1 103 ? 3.290 -10.927 7.371 1.00 8.50 102 LEU A N 1
ATOM 780 C CA . LEU A 1 103 ? 4.725 -10.869 7.119 1.00 8.32 102 LEU A CA 1
ATOM 781 C C . LEU A 1 103 ? 5.006 -10.802 5.626 1.00 8.58 102 LEU A C 1
ATOM 782 O O . LEU A 1 103 ? 4.398 -11.526 4.825 1.00 9.27 102 LEU A O 1
ATOM 787 N N . GLY A 1 104 ? 5.940 -9.930 5.256 1.00 8.24 103 GLY A N 1
ATOM 788 C CA . GLY A 1 104 ? 6.353 -9.817 3.865 1.00 8.76 103 GLY A CA 1
ATOM 789 C C . GLY A 1 104 ? 5.560 -8.814 3.050 1.00 8.24 103 GLY A C 1
ATOM 790 O O . GLY A 1 104 ? 5.820 -8.645 1.859 1.00 9.76 103 GLY A O 1
ATOM 791 N N . ILE A 1 105 ? 4.619 -8.120 3.690 1.00 8.15 104 ILE A N 1
ATOM 792 C CA . ILE A 1 105 ? 3.840 -7.075 3.025 1.00 8.51 104 ILE A CA 1
ATOM 793 C C . ILE A 1 105 ? 4.412 -5.706 3.407 1.00 8.16 104 ILE A C 1
ATOM 794 O O . ILE A 1 105 ? 4.266 -5.269 4.547 1.00 7.41 104 ILE A O 1
ATOM 799 N N . PRO A 1 106 ? 5.083 -5.024 2.463 1.00 8.23 105 PRO A N 1
ATOM 800 C CA . PRO A 1 106 ? 5.803 -3.793 2.800 1.00 8.68 105 PRO A CA 1
ATOM 801 C C . PRO A 1 106 ? 4.897 -2.550 2.771 1.00 8.13 105 PRO A C 1
ATOM 802 O O . PRO A 1 106 ? 5.144 -1.594 2.028 1.00 8.79 105 PRO A O 1
ATOM 806 N N . ALA A 1 107 ? 3.856 -2.577 3.598 1.00 7.98 106 ALA A N 1
ATOM 807 C CA . ALA A 1 107 ? 2.819 -1.562 3.620 1.00 7.32 106 ALA A CA 1
ATOM 808 C C . ALA A 1 107 ? 2.970 -0.621 4.807 1.00 6.64 106 ALA A C 1
ATOM 809 O O . ALA A 1 107 ? 3.477 -1.022 5.863 1.00 6.82 106 ALA A O 1
ATOM 811 N N . GLN A 1 108 ? 2.464 0.605 4.678 1.00 6.35 107 GLN A N 1
ATOM 812 C CA . GLN A 1 108 ? 2.026 1.329 5.866 1.00 5.87 107 GLN A CA 1
ATOM 813 C C . GLN A 1 108 ? 0.674 0.762 6.297 1.00 5.95 107 GLN A C 1
ATOM 814 O O . GLN A 1 108 ? -0.077 0.210 5.485 1.00 6.46 107 GLN A O 1
ATOM 820 N N . VAL A 1 109 ? 0.357 0.926 7.576 1.00 6.63 108 VAL A N 1
ATOM 821 C CA . VAL A 1 109 ? -0.935 0.491 8.098 1.00 7.34 108 VAL A CA 1
ATOM 822 C C . VAL A 1 109 ? -2.107 1.020 7.258 1.00 6.82 108 VAL A C 1
ATOM 823 O O . VAL A 1 109 ? -3.030 0.265 6.914 1.00 7.09 108 VAL A O 1
ATOM 827 N N . GLY A 1 110 ? -2.078 2.303 6.905 1.00 6.88 109 GLY A N 1
ATOM 828 C CA . GLY A 1 110 ? -3.193 2.874 6.151 1.00 7.36 109 GLY A CA 1
ATOM 829 C C . GLY A 1 110 ? -3.365 2.224 4.785 1.00 7.13 109 GLY A C 1
ATOM 830 O O . GLY A 1 110 ? -4.489 1.994 4.329 1.00 7.69 109 GLY A O 1
ATOM 831 N N . GLY A 1 111 ? -2.252 1.960 4.107 1.00 7.29 110 GLY A N 1
ATOM 832 C CA . GLY A 1 111 ? -2.266 1.286 2.811 1.00 7.33 110 GLY A CA 1
ATOM 833 C C . GLY A 1 111 ? -2.727 -0.155 2.916 1.00 7.04 110 GLY A C 1
ATOM 834 O O . GLY A 1 111 ? -3.421 -0.658 2.027 1.00 7.81 110 GLY A O 1
ATOM 835 N N . ALA A 1 112 ? -2.337 -0.827 3.998 1.00 7.04 111 ALA A N 1
ATOM 836 C CA . ALA A 1 112 ? -2.765 -2.200 4.245 1.00 7.02 111 ALA A CA 1
ATOM 837 C C . ALA A 1 112 ? -4.274 -2.262 4.500 1.00 7.31 111 ALA A C 1
ATOM 838 O O . ALA A 1 112 ? -4.930 -3.221 4.099 1.00 7.48 111 ALA A O 1
ATOM 840 N N . VAL A 1 113 ? -4.821 -1.259 5.180 1.00 7.31 112 VAL A N 1
ATOM 841 C CA . VAL A 1 113 ? -6.272 -1.170 5.367 1.00 8.13 112 VAL A CA 1
ATOM 842 C C . VAL A 1 113 ? -6.967 -0.880 4.030 1.00 8.25 112 VAL A C 1
ATOM 843 O O . VAL A 1 113 ? -7.913 -1.583 3.650 1.00 8.58 112 VAL A O 1
ATOM 847 N N . LYS A 1 114 ? -6.498 0.131 3.304 1.00 8.08 113 LYS A N 1
ATOM 848 C CA . LYS A 1 114 ? -7.130 0.495 2.035 1.00 8.62 113 LYS A CA 1
ATOM 849 C C . LYS A 1 114 ? -7.185 -0.703 1.083 1.00 8.39 113 LYS A C 1
ATOM 850 O O . LYS A 1 114 ? -8.206 -0.931 0.422 1.00 8.62 113 LYS A O 1
ATOM 856 N N . MET A 1 115 ? -6.100 -1.473 1.031 1.00 8.48 114 MET A N 1
ATOM 857 C CA . MET A 1 115 ? -5.984 -2.582 0.090 1.00 9.02 114 MET A CA 1
ATOM 858 C C . MET A 1 115 ? -6.227 -3.937 0.728 1.00 9.18 114 MET A C 1
ATOM 859 O O . MET A 1 115 ? -5.880 -4.962 0.137 1.00 10.42 114 MET A O 1
ATOM 864 N N . ASN A 1 116 ? -6.805 -3.934 1.933 1.00 8.34 115 ASN A N 1
ATOM 865 C CA . ASN A 1 116 ? -7.014 -5.150 2.738 1.00 9.15 115 ASN A CA 1
ATOM 866 C C . ASN A 1 116 ? -5.922 -6.178 2.493 1.00 9.28 115 ASN A C 1
ATOM 867 O O . ASN A 1 116 ? -6.181 -7.309 2.088 1.00 9.98 115 ASN A 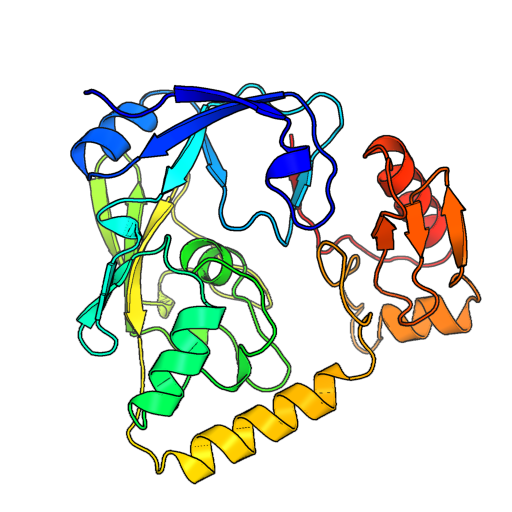O 1
ATOM 872 N N . ALA A 1 117 ? -4.684 -5.775 2.755 1.00 9.23 116 ALA A N 1
ATOM 873 C CA . ALA A 1 117 ? -3.539 -6.593 2.360 1.00 9.67 116 ALA A CA 1
ATOM 874 C C . ALA A 1 117 ? -3.564 -7.934 3.073 1.00 9.75 116 ALA A C 1
ATOM 875 O O . ALA A 1 117 ? -3.921 -8.016 4.251 1.00 10.27 116 ALA A O 1
ATOM 877 N N . GLY A 1 118 ? -3.173 -8.984 2.361 1.00 10.23 117 GLY A N 1
ATOM 878 C CA . GLY A 1 118 ? -3.189 -10.305 2.957 1.00 11.45 117 GLY A CA 1
ATOM 879 C C . GLY A 1 118 ? -2.491 -11.387 2.176 1.00 11.93 117 GLY A C 1
ATOM 880 O O . GLY A 1 118 ? -1.957 -11.159 1.084 1.00 11.58 117 GLY A O 1
ATOM 881 N N . THR A 1 119 ? -2.474 -12.567 2.784 1.00 12.96 118 THR A N 1
ATOM 882 C CA . THR A 1 119 ? -1.869 -13.770 2.225 1.00 13.52 118 THR A CA 1
ATOM 883 C C . THR A 1 119 ? -2.859 -14.913 2.449 1.00 14.93 118 THR A C 1
ATOM 884 O O . THR A 1 119 ? -3.955 -14.689 2.968 1.00 15.30 118 THR A O 1
ATOM 888 N N . ARG A 1 120 ? -2.470 -16.133 2.094 1.00 15.83 119 ARG A N 1
ATOM 889 C CA . ARG A 1 120 ? -3.315 -17.306 2.349 1.00 16.95 119 ARG A CA 1
ATOM 890 C C . ARG A 1 120 ? -3.529 -17.536 3.848 1.00 16.67 119 ARG A C 1
ATOM 891 O O . ARG A 1 120 ? -4.398 -18.313 4.248 1.00 17.34 119 ARG A O 1
ATOM 899 N N . PHE A 1 121 ? -2.713 -16.872 4.663 1.00 15.92 120 PHE A N 1
ATOM 900 C CA . PHE A 1 121 ? -2.719 -17.054 6.112 1.00 15.82 120 PHE A CA 1
ATOM 901 C C . PHE A 1 121 ? -3.689 -16.133 6.850 1.00 16.28 120 PHE A C 1
ATOM 902 O O . PHE A 1 121 ? -4.244 -16.505 7.894 1.00 17.75 120 PHE A O 1
ATOM 910 N N . GLY A 1 122 ? -3.897 -14.940 6.302 1.00 15.83 121 GLY A N 1
ATOM 911 C CA . GLY A 1 122 ? -4.713 -13.916 6.943 1.00 15.65 121 GLY A CA 1
ATOM 912 C C . GLY A 1 122 ? -4.676 -12.618 6.167 1.00 14.92 121 GLY A C 1
ATOM 913 O O . GLY A 1 122 ? -3.836 -12.437 5.278 1.00 15.38 121 GLY A O 1
ATOM 914 N N . GLU A 1 123 ? -5.596 -11.721 6.502 1.00 14.22 122 GLU A N 1
ATOM 915 C CA . GLU A 1 123 ? -5.666 -10.405 5.870 1.00 13.32 122 GLU A CA 1
ATOM 916 C C . GLU A 1 123 ? -5.809 -9.310 6.915 1.00 12.00 122 GLU A C 1
ATOM 917 O O . GLU A 1 123 ? -6.206 -9.569 8.055 1.00 12.06 122 GLU A O 1
ATOM 923 N N . MET A 1 124 ? -5.497 -8.085 6.508 1.00 11.10 123 MET A N 1
ATOM 924 C CA . MET A 1 124 ? -5.491 -6.943 7.413 1.00 11.16 123 MET A CA 1
ATOM 925 C C . MET A 1 124 ? -6.796 -6.820 8.193 1.00 11.49 123 MET A C 1
ATOM 926 O O . MET A 1 124 ? -6.769 -6.564 9.390 1.00 11.65 123 MET A O 1
ATOM 931 N N . ALA A 1 125 ? -7.930 -7.028 7.522 1.00 11.73 124 ALA A N 1
ATOM 932 C CA . ALA A 1 125 ? -9.241 -6.927 8.159 1.00 12.89 124 ALA A CA 1
ATOM 933 C C . ALA A 1 125 ? -9.376 -7.823 9.391 1.00 13.03 124 ALA A C 1
ATOM 934 O O . ALA A 1 125 ? -10.011 -7.429 10.365 1.00 13.65 124 ALA A O 1
ATOM 936 N N . ASP A 1 126 ? -8.772 -9.010 9.336 1.00 13.01 125 ASP A N 1
ATOM 937 C CA . ASP A 1 126 ? -8.797 -9.980 10.441 1.00 14.01 125 ASP A CA 1
ATOM 938 C C . ASP A 1 126 ? -8.167 -9.414 11.706 1.00 13.70 125 ASP A C 1
ATOM 939 O O . ASP A 1 126 ? -8.506 -9.840 12.807 1.00 13.97 125 ASP A O 1
ATOM 944 N N . ALA A 1 127 ? -7.232 -8.481 11.535 1.00 13.02 126 ALA A N 1
ATOM 945 C CA . ALA A 1 127 ? -6.416 -7.973 12.639 1.00 12.33 126 ALA A CA 1
ATOM 946 C C . ALA A 1 127 ? -6.874 -6.622 13.168 1.00 11.59 126 ALA A C 1
ATOM 947 O O . ALA A 1 127 ? -6.167 -5.991 13.949 1.00 11.71 126 ALA A O 1
ATOM 949 N N . LEU A 1 128 ? -8.061 -6.182 12.751 1.00 11.00 127 LEU A N 1
ATOM 950 C CA . LEU A 1 128 ? -8.566 -4.872 13.142 1.00 10.69 127 LEU A CA 1
ATOM 951 C C . LEU A 1 128 ? -9.680 -4.955 14.166 1.00 10.86 127 LEU A C 1
ATOM 952 O O . LEU A 1 128 ? -10.575 -5.796 14.039 1.00 11.53 127 LEU A O 1
ATOM 957 N N . GLU A 1 129 ? -9.626 -4.075 15.164 1.00 10.81 128 GLU A N 1
ATOM 958 C CA . GLU A 1 129 ? -10.743 -3.847 16.092 1.00 12.42 128 GLU A CA 1
ATOM 959 C C . GLU A 1 129 ? -11.479 -2.542 15.809 1.00 11.55 128 GLU A C 1
ATOM 960 O O . GLU A 1 129 ? -12.701 -2.469 15.973 1.00 11.82 128 GLU A O 1
ATOM 966 N N . ALA A 1 130 ? -10.740 -1.514 15.402 1.00 10.99 129 ALA A N 1
ATOM 967 C CA . ALA A 1 130 ? -11.310 -0.209 15.107 1.00 10.44 129 ALA A CA 1
ATOM 968 C C . ALA A 1 130 ? -10.409 0.526 14.141 1.00 9.76 129 ALA A C 1
ATOM 969 O O . ALA A 1 130 ? -9.199 0.279 14.098 1.00 10.27 129 ALA A O 1
ATOM 971 N N . VAL A 1 131 ? -10.998 1.439 13.377 1.00 9.55 130 VAL A N 1
ATOM 972 C CA . VAL A 1 131 ? -10.278 2.220 12.381 1.00 9.42 130 VAL A CA 1
ATOM 973 C C . VAL A 1 131 ? -10.768 3.661 12.438 1.00 8.65 130 VAL A C 1
ATOM 974 O O . VAL A 1 131 ? -11.973 3.923 12.283 1.00 9.63 130 VAL A O 1
ATOM 978 N N . GLU A 1 132 ? -9.842 4.593 12.645 1.00 8.85 131 GLU A N 1
ATOM 979 C CA . GLU A 1 132 ? -10.160 6.014 12.554 1.00 8.85 131 GLU A CA 1
ATOM 980 C C . GLU A 1 132 ? -9.956 6.449 11.110 1.00 8.90 131 GLU A C 1
ATOM 981 O O . GLU A 1 132 ? -8.905 6.180 10.517 1.00 8.69 131 GLU A O 1
ATOM 987 N N . VAL A 1 133 ? -10.974 7.095 10.542 1.00 9.18 132 VAL A N 1
ATOM 988 C CA . VAL A 1 133 ? -10.925 7.589 9.168 1.00 9.48 132 VAL A CA 1
ATOM 989 C C . VAL A 1 133 ? -11.285 9.075 9.169 1.00 9.64 132 VAL A C 1
ATOM 990 O O . VAL A 1 133 ? -12.287 9.479 9.768 1.00 10.09 132 VAL A O 1
ATOM 994 N N . PHE A 1 134 ? -10.452 9.871 8.513 1.00 9.93 133 PHE A N 1
ATOM 995 C CA . PHE A 1 134 ? -10.697 11.286 8.346 1.00 10.58 133 PHE A CA 1
ATOM 996 C C . PHE A 1 134 ? -11.365 11.488 6.994 1.00 10.96 133 PHE A C 1
ATOM 997 O O . PHE A 1 134 ? -10.817 11.127 5.952 1.00 11.02 133 PHE A O 1
ATOM 1005 N N . HIS A 1 135 ? -12.569 12.047 7.017 1.00 10.92 134 HIS A N 1
ATOM 1006 C CA . HIS A 1 135 ? -13.291 12.364 5.794 1.00 11.39 134 HIS A CA 1
ATOM 1007 C C . HIS A 1 135 ? -14.290 13.475 6.067 1.00 11.65 134 HIS A C 1
ATOM 1008 O O . HIS A 1 135 ? -14.746 13.639 7.197 1.00 11.26 134 HIS A O 1
ATOM 1015 N N . ASP A 1 136 ? -14.618 14.237 5.023 1.00 13.04 135 ASP A N 1
ATOM 1016 C CA . ASP A 1 136 ? -15.533 15.376 5.140 1.00 14.35 135 ASP A CA 1
ATOM 1017 C C . ASP A 1 136 ? -15.109 16.312 6.269 1.00 14.56 135 ASP A C 1
ATOM 1018 O O . ASP A 1 136 ? -15.947 16.817 7.011 1.00 14.71 135 ASP A O 1
ATOM 1023 N N . GLY A 1 137 ? -13.799 16.522 6.401 1.00 14.35 136 GLY A N 1
ATOM 1024 C CA . GLY A 1 137 ? -13.256 17.452 7.385 1.00 14.64 136 GLY A CA 1
ATOM 1025 C C . GLY A 1 137 ? -13.255 17.009 8.842 1.00 14.10 136 GLY A C 1
ATOM 1026 O O . GLY A 1 137 ? -12.941 17.808 9.724 1.00 15.41 136 GLY A O 1
ATOM 1027 N N . ALA A 1 138 ? -13.584 15.746 9.108 1.00 13.57 137 ALA A N 1
ATOM 1028 C CA . ALA A 1 138 ? -13.699 15.260 10.488 1.00 13.31 137 ALA A CA 1
ATOM 1029 C C . ALA A 1 138 ? -13.170 13.837 10.662 1.00 12.49 137 ALA A C 1
ATOM 1030 O O . ALA A 1 138 ? -13.079 13.083 9.707 1.00 11.69 137 ALA A O 1
ATOM 1032 N N . PHE A 1 139 ? -12.819 13.480 11.895 1.00 11.77 138 PHE A N 1
ATOM 1033 C CA . PHE A 1 139 ? -12.360 12.133 12.233 1.00 11.36 138 PHE A CA 1
ATOM 1034 C C . PHE A 1 139 ? -13.533 11.311 12.722 1.00 10.89 138 PHE A C 1
ATOM 1035 O O . PHE A 1 139 ? -14.308 11.786 13.556 1.00 11.45 138 PHE A O 1
ATOM 1043 N N . HIS A 1 140 ? -13.647 10.085 12.226 1.00 10.74 139 HIS A N 1
ATOM 1044 C CA . HIS A 1 140 ? -14.728 9.188 12.618 1.00 10.73 139 HIS A CA 1
ATOM 1045 C C . HIS A 1 140 ? -14.157 7.808 12.936 1.00 10.45 139 HIS A C 1
ATOM 1046 O O . HIS A 1 140 ? -13.174 7.386 12.331 1.00 11.17 139 HIS A O 1
ATOM 1053 N N . VAL A 1 141 ? -14.763 7.101 13.879 1.00 9.85 140 VAL A N 1
ATOM 1054 C CA . VAL A 1 141 ? -14.281 5.784 14.253 1.00 9.95 140 VAL A CA 1
ATOM 1055 C C . VAL A 1 141 ? -15.225 4.715 13.709 1.00 9.34 140 VAL A C 1
ATOM 1056 O O . VAL A 1 141 ? -16.448 4.788 13.899 1.00 9.65 140 VAL A O 1
ATOM 1060 N N . TYR A 1 142 ? -14.644 3.734 13.029 1.00 8.83 141 TYR A N 1
ATOM 1061 C CA . TYR A 1 142 ? -15.396 2.641 12.429 1.00 8.75 141 TYR A CA 1
ATOM 1062 C C . TYR A 1 142 ? -14.911 1.299 12.937 1.00 9.16 141 TYR A C 1
ATOM 1063 O O . TYR A 1 142 ? -13.740 1.128 13.256 1.00 9.85 141 TYR A O 1
ATOM 1072 N N . CYS A 1 143 ? -15.812 0.333 12.984 1.00 9.46 142 CYS A N 1
ATOM 1073 C CA . CYS A 1 143 ? -15.408 -1.058 13.098 1.00 10.44 142 CYS A CA 1
ATOM 1074 C C . CYS A 1 143 ? -15.090 -1.588 11.706 1.00 9.70 142 CYS A C 1
ATOM 1075 O O . CYS A 1 143 ? -15.613 -1.071 10.715 1.00 9.60 142 CYS A O 1
ATOM 1078 N N . PRO A 1 144 ? -14.249 -2.637 11.612 1.00 9.73 143 PRO A N 1
ATOM 1079 C CA . PRO A 1 144 ? -13.883 -3.101 10.268 1.00 9.85 143 PRO A CA 1
ATOM 1080 C C . PRO A 1 144 ? -15.076 -3.555 9.424 1.00 9.63 143 PRO A C 1
ATOM 1081 O O . PRO A 1 144 ? -15.053 -3.384 8.206 1.00 9.35 143 PRO A O 1
ATOM 1085 N N . GLU A 1 145 ? -16.117 -4.091 10.063 1.00 9.34 144 GLU A N 1
ATOM 1086 C CA . GLU A 1 145 ? -17.317 -4.522 9.338 1.00 9.50 144 GLU A CA 1
ATOM 1087 C C . GLU A 1 145 ? -18.057 -3.371 8.639 1.00 9.51 144 GLU A C 1
ATOM 1088 O O . GLU A 1 145 ? -18.958 -3.618 7.826 1.00 9.89 144 GLU A O 1
ATOM 1094 N N . GLU A 1 146 ? -17.682 -2.128 8.935 1.00 9.27 145 GLU A N 1
ATOM 1095 C CA . GLU A 1 146 ? -18.285 -0.949 8.304 1.00 9.62 145 GLU A CA 1
ATOM 1096 C C . GLU A 1 146 ? -17.538 -0.474 7.066 1.00 9.85 145 GLU A C 1
ATOM 1097 O O . GLU A 1 146 ? -17.977 0.467 6.409 1.00 10.66 145 GLU A O 1
ATOM 1103 N N . LEU A 1 147 ? -16.418 -1.112 6.747 1.00 9.73 146 LEU A N 1
ATOM 1104 C CA . LEU A 1 147 ? -15.521 -0.584 5.724 1.00 9.60 146 LEU A CA 1
ATOM 1105 C C . LEU A 1 147 ? -15.532 -1.343 4.406 1.00 9.87 146 LEU A C 1
ATOM 1106 O O . LEU A 1 147 ? -14.653 -1.141 3.569 1.00 10.38 146 LEU A O 1
ATOM 1111 N N . GLY A 1 148 ? -16.530 -2.201 4.217 1.00 10.04 147 GLY A N 1
ATOM 1112 C CA . GLY A 1 148 ? -16.712 -2.881 2.943 1.00 11.00 147 GLY A CA 1
ATOM 1113 C C . GLY A 1 148 ? -15.513 -3.684 2.483 1.00 10.99 147 GLY A C 1
ATOM 1114 O O . GLY A 1 148 ? -15.154 -3.649 1.301 1.00 11.70 147 GLY A O 1
ATOM 1115 N N . PHE A 1 149 ? -14.908 -4.426 3.404 1.00 11.45 148 PHE A N 1
ATOM 1116 C CA . PHE A 1 149 ? -13.750 -5.233 3.052 1.00 11.86 148 PHE A CA 1
ATOM 1117 C C . PHE A 1 149 ? -14.117 -6.390 2.137 1.00 12.48 148 PHE A C 1
ATOM 1118 O O . PHE A 1 149 ? -15.169 -7.016 2.291 1.00 13.18 148 PHE A O 1
ATOM 1126 N N . GLY A 1 150 ? -13.241 -6.645 1.174 1.00 12.93 149 GLY A N 1
ATOM 1127 C CA . GLY A 1 150 ? -13.313 -7.817 0.312 1.00 13.18 149 GLY A CA 1
ATOM 1128 C C . GLY A 1 150 ? -11.885 -8.251 0.054 1.00 13.23 149 GLY A C 1
ATOM 1129 O O . GLY A 1 150 ? -10.947 -7.746 0.681 1.00 12.89 149 GLY A O 1
ATOM 1130 N N . TYR A 1 151 ? -11.703 -9.181 -0.870 1.00 13.67 150 TYR A N 1
ATOM 1131 C CA . TYR A 1 151 ? -10.367 -9.647 -1.194 1.00 14.12 150 TYR A CA 1
ATOM 1132 C C . TYR A 1 151 ? -9.538 -8.503 -1.759 1.00 13.82 150 TYR A C 1
ATOM 1133 O O . TYR A 1 151 ? -9.858 -7.955 -2.809 1.00 13.04 150 TYR A O 1
ATOM 1142 N N . ARG A 1 152 ? -8.495 -8.125 -1.013 1.00 13.53 151 ARG A N 1
ATOM 1143 C CA . ARG A 1 152 ? -7.595 -7.015 -1.356 1.00 14.21 151 ARG A CA 1
ATOM 1144 C C . ARG A 1 152 ? -8.366 -5.735 -1.734 1.00 14.01 151 ARG A C 1
ATOM 1145 O O . ARG A 1 152 ? -7.980 -4.984 -2.627 1.00 14.63 151 ARG A O 1
ATOM 1153 N N . LYS A 1 153 ? -9.459 -5.486 -1.017 1.00 13.12 152 LYS A N 1
ATOM 1154 C CA . LYS A 1 153 ? -10.346 -4.369 -1.321 1.00 12.85 152 LYS A CA 1
ATOM 1155 C C . LYS A 1 153 ? -10.989 -3.811 -0.043 1.00 11.34 152 LYS A C 1
ATOM 1156 O O . LYS A 1 153 ? -11.217 -4.545 0.923 1.00 11.22 152 LYS A O 1
ATOM 1162 N N . SER A 1 154 ? -11.261 -2.504 -0.065 1.00 10.76 153 SER A N 1
ATOM 1163 C CA . SER A 1 154 ? -12.087 -1.832 0.934 1.00 10.08 153 SER A CA 1
ATOM 1164 C C . SER A 1 154 ? -13.056 -0.885 0.227 1.00 10.13 153 SER A C 1
ATOM 1165 O O . SER A 1 154 ? -12.914 -0.609 -0.961 1.00 10.88 153 SER A O 1
ATOM 1168 N N . HIS A 1 155 ? -14.020 -0.380 0.987 1.00 10.20 154 HIS A N 1
ATOM 1169 C CA . HIS A 1 155 ? -14.915 0.681 0.534 1.00 11.04 154 HIS A CA 1
ATOM 1170 C C . HIS A 1 155 ? -14.923 1.738 1.629 1.00 11.10 154 HIS A C 1
ATOM 1171 O O . HIS A 1 155 ? -15.843 1.816 2.445 1.00 11.58 154 HIS A O 1
ATOM 1178 N N . LEU A 1 156 ? -13.853 2.522 1.687 1.00 11.03 155 LEU A N 1
ATOM 1179 C CA . LEU A 1 156 ? -13.773 3.584 2.678 1.00 11.54 155 LEU A CA 1
ATOM 1180 C C . LEU A 1 156 ? -14.741 4.704 2.338 1.00 12.60 155 LEU A C 1
ATOM 1181 O O . LEU A 1 156 ? -15.125 4.855 1.171 1.00 13.28 155 LEU A O 1
ATOM 1186 N N . PRO A 1 157 ? -15.151 5.494 3.348 1.00 12.83 156 PRO A N 1
ATOM 1187 C CA . PRO A 1 157 ? -15.898 6.705 3.020 1.00 13.47 156 PRO A CA 1
ATOM 1188 C C . PRO A 1 157 ? -15.184 7.529 1.957 1.00 13.71 156 PRO A C 1
ATOM 1189 O O . PRO A 1 157 ? -13.952 7.565 1.941 1.00 13.56 156 PRO A O 1
ATOM 1193 N N . PRO A 1 158 ? -15.943 8.167 1.046 1.00 14.37 157 PRO A N 1
ATOM 1194 C CA . PRO A 1 158 ? -15.328 8.947 -0.027 1.00 14.10 157 PRO A CA 1
ATOM 1195 C C . PRO A 1 158 ? -14.272 9.936 0.473 1.00 13.60 157 PRO A C 1
ATOM 1196 O O . PRO A 1 158 ? -14.538 10.717 1.392 1.00 14.19 157 PRO A O 1
ATOM 1200 N N . GLY A 1 159 ? -13.093 9.890 -0.136 1.00 13.00 158 GLY A N 1
ATOM 1201 C CA . GLY A 1 159 ? -11.979 10.743 0.255 1.00 13.10 158 GLY A CA 1
ATOM 1202 C C . GLY A 1 159 ? -11.320 10.346 1.571 1.00 12.32 158 GLY A C 1
ATOM 1203 O O . GLY A 1 159 ? -10.430 11.047 2.057 1.00 13.06 158 GLY A O 1
ATOM 1204 N N . GLY A 1 160 ? -11.728 9.212 2.137 1.00 11.38 159 GLY A N 1
ATOM 1205 C CA . GLY A 1 160 ? -11.294 8.812 3.477 1.00 10.65 159 GLY A CA 1
ATOM 1206 C C . GLY A 1 160 ? -9.809 8.556 3.602 1.00 10.35 159 GLY A C 1
ATOM 1207 O O . GLY A 1 160 ? -9.204 7.884 2.764 1.00 10.76 159 GLY A O 1
ATOM 1208 N N . ILE A 1 161 ? -9.224 9.110 4.661 1.00 9.91 160 ILE A N 1
ATOM 1209 C CA . ILE A 1 161 ? -7.833 8.859 5.007 1.00 9.84 160 ILE A CA 1
ATOM 1210 C C . ILE A 1 161 ? -7.814 8.060 6.305 1.00 9.35 160 ILE A C 1
ATOM 1211 O O . ILE A 1 161 ? -8.286 8.536 7.338 1.00 9.43 160 ILE A O 1
ATOM 1216 N N . VAL A 1 162 ? -7.301 6.835 6.254 1.00 8.78 161 VAL A N 1
ATOM 1217 C CA . VAL A 1 162 ? -7.093 6.062 7.475 1.00 8.20 161 VAL A CA 1
ATOM 1218 C C . VAL A 1 162 ? -5.975 6.734 8.270 1.00 7.96 161 VAL A C 1
ATOM 1219 O O . VAL A 1 162 ? -4.892 6.969 7.737 1.00 8.36 161 VAL A O 1
ATOM 1223 N N . THR A 1 163 ? -6.261 7.078 9.520 1.00 8.15 162 THR A N 1
ATOM 1224 C CA . THR A 1 163 ? -5.307 7.829 10.334 1.00 8.32 162 THR A CA 1
ATOM 1225 C C . THR A 1 163 ? -4.732 7.023 11.498 1.00 8.64 162 THR A C 1
ATOM 1226 O O . THR A 1 163 ? -3.613 7.301 11.940 1.00 8.90 162 THR A O 1
ATOM 1230 N N . ARG A 1 164 ? -5.472 6.014 11.954 1.00 9.21 163 ARG A N 1
ATOM 1231 C CA . ARG A 1 164 ? -5.135 5.287 13.174 1.00 10.15 163 ARG A CA 1
ATOM 1232 C C . ARG A 1 164 ? -5.985 4.027 13.241 1.00 8.99 163 ARG A C 1
ATOM 1233 O O . ARG A 1 164 ? -7.121 4.045 12.783 1.00 9.21 163 ARG A O 1
ATOM 1241 N N . VAL A 1 165 ? -5.466 2.960 13.838 1.00 8.58 164 VAL A N 1
ATOM 1242 C CA . VAL A 1 165 ? -6.239 1.737 14.038 1.00 8.74 164 VAL A CA 1
ATOM 1243 C C . VAL A 1 165 ? -6.031 1.171 15.441 1.00 8.82 164 VAL A C 1
ATOM 1244 O O . VAL A 1 165 ? -5.050 1.504 16.115 1.00 8.72 164 VAL A O 1
ATOM 1248 N N . ARG A 1 166 ? -6.941 0.293 15.846 1.00 9.38 165 ARG A N 1
ATOM 1249 C CA . ARG A 1 166 ? -6.742 -0.586 16.982 1.00 10.02 165 ARG A CA 1
ATOM 1250 C C . ARG A 1 166 ? -6.654 -1.982 16.416 1.00 10.32 165 ARG A C 1
ATOM 1251 O O . ARG A 1 166 ? -7.458 -2.362 15.571 1.00 10.30 165 ARG A O 1
ATOM 1259 N N . LEU A 1 167 ? -5.683 -2.744 16.900 1.00 11.24 166 LEU A N 1
ATOM 1260 C CA . LEU A 1 167 ? -5.435 -4.091 16.419 1.00 11.91 166 LEU A CA 1
ATOM 1261 C C . LEU A 1 167 ? -6.115 -5.138 17.289 1.00 12.83 166 LEU A C 1
ATOM 1262 O O . LEU A 1 167 ? -6.315 -4.934 18.496 1.00 13.44 166 LEU A O 1
ATOM 1267 N N . LYS A 1 168 ? -6.451 -6.263 16.668 1.00 14.17 167 LYS A N 1
ATOM 1268 C CA . LYS A 1 168 ? -7.041 -7.400 17.354 1.00 15.17 167 LYS A CA 1
ATOM 1269 C C . LYS A 1 168 ? -5.951 -8.449 17.530 1.00 15.37 167 LYS A C 1
ATOM 1270 O O . LYS A 1 168 ? -5.590 -9.144 16.579 1.00 15.83 167 LYS A O 1
ATOM 1276 N N . LEU A 1 169 ? -5.400 -8.530 18.736 1.00 15.54 168 LEU A N 1
ATOM 1277 C CA . LEU A 1 169 ? -4.270 -9.417 19.017 1.00 16.32 168 LEU A CA 1
ATOM 1278 C C . LEU A 1 169 ? -4.542 -10.273 20.241 1.00 17.13 168 LEU A C 1
ATOM 1279 O O . LEU A 1 169 ? -5.324 -9.886 21.118 1.00 17.49 168 LEU A O 1
ATOM 1284 N N . LYS A 1 170 ? -3.884 -11.428 20.296 1.00 17.96 169 LYS A N 1
ATOM 1285 C CA . LYS A 1 170 ? -4.099 -12.408 21.358 1.00 19.09 169 LYS A CA 1
ATOM 1286 C C . LYS A 1 170 ? -2.761 -12.920 21.870 1.00 19.16 169 LYS A C 1
ATOM 1287 O O . LYS A 1 170 ? -1.835 -13.147 21.095 1.00 18.60 169 LYS A O 1
ATOM 1293 N N . GLU A 1 171 ? -2.669 -13.123 23.180 1.00 19.24 170 GLU A N 1
ATOM 1294 C CA . GLU A 1 171 ? -1.430 -13.591 23.793 1.00 20.29 170 GLU A CA 1
ATOM 1295 C C . GLU A 1 171 ? -1.092 -15.025 23.386 1.00 19.60 170 GLU A C 1
ATOM 1296 O O . GLU A 1 171 ? -1.934 -15.922 23.485 1.00 20.23 170 GLU A O 1
ATOM 1302 N N . ARG A 1 172 ? 0.135 -15.216 22.909 1.00 18.94 171 ARG A N 1
ATOM 1303 C CA . ARG A 1 172 ? 0.674 -16.530 22.558 1.00 18.61 171 ARG A CA 1
ATOM 1304 C C . ARG A 1 172 ? 2.167 -16.538 22.861 1.00 17.85 171 ARG A C 1
ATOM 1305 O O . ARG A 1 172 ? 2.795 -15.479 22.866 1.00 18.17 171 ARG A O 1
ATOM 1313 N N . PRO A 1 173 ? 2.749 -17.728 23.121 1.00 17.15 172 PRO A N 1
ATOM 1314 C CA . PRO A 1 173 ? 4.200 -17.801 23.284 1.00 16.92 172 PRO A CA 1
ATOM 1315 C C . PRO A 1 173 ? 4.948 -17.200 22.096 1.00 16.56 172 PRO A C 1
ATOM 1316 O O . PRO A 1 173 ? 4.597 -17.463 20.939 1.00 16.59 172 PRO A O 1
ATOM 1320 N N . LYS A 1 174 ? 5.965 -16.393 22.384 1.00 16.50 173 LYS A N 1
ATOM 1321 C CA . LYS A 1 174 ? 6.771 -15.765 21.342 1.00 16.58 173 LYS A CA 1
ATOM 1322 C C . LYS A 1 174 ? 7.308 -16.799 20.353 1.00 16.13 173 LYS A C 1
ATOM 1323 O O . LYS A 1 174 ? 7.260 -16.584 19.141 1.00 15.82 173 LYS A O 1
ATOM 1329 N N . GLU A 1 175 ? 7.799 -17.926 20.861 1.00 15.81 174 GLU A N 1
ATOM 1330 C CA . GLU A 1 175 ? 8.365 -18.957 19.992 1.00 15.88 174 GLU A CA 1
ATOM 1331 C C . GLU A 1 175 ? 7.329 -19.518 19.006 1.00 15.67 174 GLU A C 1
ATOM 1332 O O . GLU A 1 175 ? 7.672 -19.846 17.867 1.00 16.16 174 GLU A O 1
ATOM 1338 N N . GLU A 1 176 ? 6.071 -19.618 19.441 1.00 15.55 175 GLU A N 1
ATOM 1339 C CA . GLU A 1 176 ? 4.982 -20.100 18.585 1.00 15.63 175 GLU A CA 1
ATOM 1340 C C . GLU A 1 176 ? 4.687 -19.086 17.476 1.00 14.28 175 GLU A C 1
ATOM 1341 O O . GLU A 1 176 ? 4.527 -19.460 16.314 1.00 13.96 175 GLU A O 1
ATOM 1347 N N . ILE A 1 177 ? 4.597 -17.812 17.848 1.00 12.77 176 ILE A N 1
ATOM 1348 C CA . ILE A 1 177 ? 4.387 -16.733 16.888 1.00 12.69 176 ILE A CA 1
ATOM 1349 C C . ILE A 1 177 ? 5.484 -16.773 15.822 1.00 12.61 176 ILE A C 1
ATOM 1350 O O . ILE A 1 177 ? 5.206 -16.692 14.615 1.00 12.32 176 ILE A O 1
ATOM 1355 N N . LEU A 1 178 ? 6.729 -16.945 16.265 1.00 12.98 177 LEU A N 1
ATOM 1356 C CA . LEU A 1 178 ? 7.867 -16.995 15.349 1.00 14.09 177 LEU A CA 1
ATOM 1357 C C . LEU A 1 178 ? 7.847 -18.225 14.443 1.00 14.01 177 LEU A C 1
ATOM 1358 O O . LEU A 1 178 ? 8.244 -18.146 13.274 1.00 14.31 177 LEU A O 1
ATOM 1363 N N . ARG A 1 179 ? 7.353 -19.351 14.957 1.00 14.22 178 ARG A N 1
ATOM 1364 C CA . ARG A 1 179 ? 7.169 -20.536 14.127 1.00 14.36 178 ARG A CA 1
ATOM 1365 C C . ARG A 1 179 ? 6.125 -20.303 13.024 1.00 14.26 178 ARG A C 1
ATOM 1366 O O . ARG A 1 179 ? 6.316 -20.726 11.878 1.00 14.26 178 ARG A O 1
ATOM 1374 N N . ARG A 1 180 ? 5.033 -19.622 13.367 1.00 13.94 179 ARG A N 1
ATOM 1375 C CA . ARG A 1 180 ? 3.995 -19.284 12.377 1.00 13.66 179 ARG A CA 1
ATOM 1376 C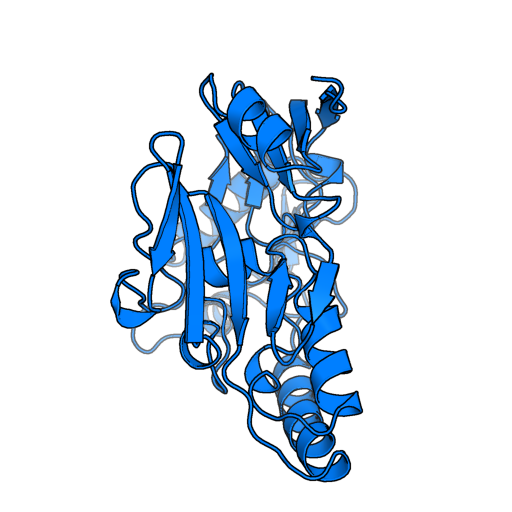 C . ARG A 1 180 ? 4.548 -18.359 11.291 1.00 13.57 179 ARG A C 1
ATOM 1377 O O . ARG A 1 180 ? 4.297 -18.555 10.093 1.00 13.40 179 ARG A O 1
ATOM 1385 N N . MET A 1 181 ? 5.330 -17.379 11.723 1.00 12.83 180 MET A N 1
ATOM 1386 C CA . MET A 1 181 ? 5.985 -16.444 10.818 1.00 12.39 180 MET A CA 1
ATOM 1387 C C . MET A 1 181 ? 6.980 -17.162 9.903 1.00 12.48 180 MET A C 1
ATOM 1388 O O . MET A 1 181 ? 7.093 -16.831 8.725 1.00 12.51 180 MET A O 1
ATOM 1393 N N . ALA A 1 182 ? 7.674 -18.167 10.434 1.00 13.18 181 ALA A N 1
ATOM 1394 C CA . ALA A 1 182 ? 8.623 -18.945 9.644 1.00 13.52 181 ALA A CA 1
ATOM 1395 C C . ALA A 1 182 ? 7.929 -19.663 8.492 1.00 13.22 181 ALA A C 1
ATOM 1396 O O . ALA A 1 182 ? 8.491 -19.781 7.405 1.00 13.71 181 ALA A O 1
ATOM 1398 N N . GLU A 1 183 ? 6.704 -20.132 8.712 1.00 12.89 182 GLU A N 1
ATOM 1399 C CA . GLU A 1 183 ? 5.961 -20.769 7.630 1.00 13.23 182 GLU A CA 1
ATOM 1400 C C . GLU A 1 183 ? 5.577 -19.744 6.569 1.00 12.69 182 GLU A C 1
ATOM 1401 O O . GLU A 1 183 ? 5.627 -20.039 5.379 1.00 12.88 182 GLU A O 1
ATOM 1407 N N . VAL A 1 184 ? 5.207 -18.537 6.998 1.00 12.27 183 VAL A N 1
ATOM 1408 C CA . VAL A 1 184 ? 4.892 -17.475 6.037 1.00 12.82 183 VAL A CA 1
ATOM 1409 C C . VAL A 1 184 ? 6.118 -17.148 5.190 1.00 12.77 183 VAL A C 1
ATOM 1410 O O . VAL A 1 184 ? 6.023 -17.034 3.961 1.00 13.11 183 VAL A O 1
ATOM 1414 N N . ASP A 1 185 ? 7.273 -17.045 5.835 1.00 13.15 184 ASP A N 1
ATOM 1415 C CA . ASP A 1 185 ? 8.527 -16.794 5.127 1.00 14.66 184 ASP A CA 1
ATOM 1416 C C . ASP A 1 185 ? 8.804 -17.899 4.100 1.00 13.95 184 ASP A C 1
ATOM 1417 O O . ASP A 1 185 ? 9.120 -17.616 2.942 1.00 13.67 184 ASP A O 1
ATOM 1422 N N . ARG A 1 186 ? 8.650 -19.155 4.518 1.00 13.51 185 ARG A N 1
ATOM 1423 C CA . ARG A 1 186 ? 8.856 -20.294 3.620 1.00 13.17 185 ARG A CA 1
ATOM 1424 C C . ARG A 1 186 ? 7.937 -20.205 2.404 1.00 12.86 185 ARG A C 1
ATOM 1425 O O . ARG A 1 186 ? 8.377 -20.407 1.273 1.00 12.37 185 ARG A O 1
ATOM 1433 N N . ALA A 1 187 ? 6.672 -19.878 2.639 1.00 12.54 186 ALA A N 1
ATOM 1434 C CA . ALA A 1 187 ? 5.686 -19.769 1.574 1.00 12.89 186 ALA A CA 1
ATOM 1435 C C . ALA A 1 187 ? 6.008 -18.668 0.558 1.00 12.96 186 ALA A C 1
ATOM 1436 O O . ALA A 1 187 ? 5.617 -18.768 -0.597 1.00 13.25 186 ALA A O 1
ATOM 1438 N N . ARG A 1 188 ? 6.738 -17.643 0.992 1.00 12.46 187 ARG A N 1
ATOM 1439 C CA . ARG A 1 188 ? 7.103 -16.492 0.142 1.00 13.17 187 ARG A CA 1
ATOM 1440 C C . ARG A 1 188 ? 8.466 -16.648 -0.549 1.00 13.89 187 ARG A C 1
ATOM 1441 O O . ARG A 1 188 ? 8.897 -15.744 -1.284 1.00 13.94 187 ARG A O 1
ATOM 1449 N N . LYS A 1 189 ? 9.124 -17.793 -0.354 1.00 14.85 188 LYS A N 1
ATOM 1450 C CA . LYS A 1 189 ? 10.504 -18.001 -0.834 1.00 16.95 188 LYS A CA 1
ATOM 1451 C C . LYS A 1 189 ? 10.690 -17.810 -2.343 1.00 16.77 188 LYS A C 1
ATOM 1452 O O . LYS A 1 189 ? 11.761 -17.387 -2.797 1.00 17.65 188 LYS A O 1
ATOM 1458 N N . GLY A 1 190 ? 9.653 -18.125 -3.115 1.00 16.21 189 GLY A N 1
ATOM 1459 C CA . GLY A 1 190 ? 9.718 -18.028 -4.577 1.00 15.94 189 GLY A CA 1
ATOM 1460 C C . GLY A 1 190 ? 9.579 -16.635 -5.168 1.00 15.77 189 GLY A C 1
ATOM 1461 O O . GLY A 1 190 ? 9.695 -16.457 -6.380 1.00 15.84 189 GLY A O 1
ATOM 1462 N N . GLN A 1 191 ? 9.308 -15.645 -4.325 1.00 15.39 190 GLN A N 1
ATOM 1463 C CA . GLN A 1 191 ? 9.202 -14.261 -4.771 1.00 15.60 190 GLN A CA 1
ATOM 1464 C C . GLN A 1 191 ? 10.611 -13.678 -4.952 1.00 15.67 190 GLN A C 1
ATOM 1465 O O . GLN A 1 191 ? 11.568 -14.186 -4.357 1.00 16.10 190 GLN A O 1
ATOM 1471 N N . PRO A 1 192 ? 10.762 -12.660 -5.824 1.00 15.98 191 PRO A N 1
ATOM 1472 C CA . PRO A 1 192 ? 12.094 -12.123 -6.102 1.00 17.21 191 PRO A CA 1
ATOM 1473 C C . PRO A 1 192 ? 12.869 -11.764 -4.841 1.00 19.00 191 PRO A C 1
ATOM 1474 O O . PRO A 1 192 ? 12.317 -11.127 -3.946 1.00 19.01 191 PRO A O 1
ATOM 1478 N N . LYS A 1 193 ? 14.133 -12.184 -4.781 1.00 21.22 192 LYS A N 1
ATOM 1479 C CA . LYS A 1 193 ? 15.044 -11.845 -3.677 1.00 23.97 192 LYS A CA 1
ATOM 1480 C C . LYS A 1 193 ? 14.875 -10.398 -3.186 1.00 25.29 192 LYS A C 1
ATOM 1481 O O . LYS A 1 193 ? 15.395 -10.033 -2.125 1.00 25.03 192 LYS A O 1
ATOM 1487 N N . ARG A 1 194 ? 14.192 -9.592 -4.009 1.00 27.39 193 ARG A N 1
ATOM 1488 C CA . ARG A 1 194 ? 13.414 -8.391 -3.624 1.00 29.20 193 ARG A CA 1
ATOM 1489 C C . ARG A 1 194 ? 13.568 -7.208 -4.588 1.00 30.19 193 ARG A C 1
ATOM 1490 O O . ARG A 1 194 ? 14.688 -6.835 -4.939 1.00 30.87 193 ARG A O 1
ATOM 1498 N N . LYS A 1 195 ? 12.423 -6.656 -5.012 1.00 31.11 194 LYS A N 1
ATOM 1499 C CA . LYS A 1 195 ? 12.288 -5.434 -5.842 1.00 31.57 194 LYS A CA 1
ATOM 1500 C C . LYS A 1 195 ? 11.028 -5.519 -6.717 1.00 31.46 194 LYS A C 1
ATOM 1501 O O . LYS A 1 195 ? 10.909 -6.445 -7.521 1.00 32.02 194 LYS A O 1
ATOM 1507 N N . SER A 1 196 ? 10.096 -4.572 -6.554 1.00 31.04 195 SER A N 1
ATOM 1508 C CA . SER A 1 196 ? 8.838 -4.547 -7.329 1.00 30.24 195 SER A CA 1
ATOM 1509 C C . SER A 1 196 ? 7.752 -3.671 -6.701 1.00 29.72 195 SER A C 1
ATOM 1510 O O . SER A 1 196 ? 7.999 -2.958 -5.730 1.00 29.53 195 SER A O 1
ATOM 1513 N N . ALA A 1 197 ? 6.548 -3.738 -7.272 1.00 28.96 196 ALA A N 1
ATOM 1514 C CA . ALA A 1 197 ? 5.335 -3.257 -6.611 1.00 28.31 196 ALA A CA 1
ATOM 1515 C C . ALA A 1 197 ? 4.486 -4.467 -6.196 1.00 27.85 196 ALA A C 1
ATOM 1516 O O . ALA A 1 197 ? 3.255 -4.391 -6.097 1.00 27.34 196 ALA A O 1
ATOM 1518 N N . GLY A 1 198 ? 5.164 -5.585 -5.943 1.00 27.12 197 GLY A N 1
ATOM 1519 C CA . GLY A 1 198 ? 4.499 -6.833 -5.584 1.00 26.35 197 GLY A CA 1
ATOM 1520 C C . GLY A 1 198 ? 3.840 -7.443 -6.797 1.00 25.56 197 GLY A C 1
ATOM 1521 O O . GLY A 1 198 ? 4.158 -7.071 -7.928 1.00 25.93 197 GLY A O 1
ATOM 1522 N N . CYS A 1 199 ? 2.915 -8.368 -6.564 1.00 24.65 198 CYS A N 1
ATOM 1523 C CA . CYS A 1 199 ? 2.197 -9.031 -7.648 1.00 23.91 198 CYS A CA 1
ATOM 1524 C C . CYS A 1 199 ? 1.592 -8.002 -8.611 1.00 22.37 198 CYS A C 1
ATOM 1525 O O . CYS A 1 199 ? 0.775 -7.166 -8.206 1.00 22.43 198 CYS A O 1
ATOM 1528 N N . ALA A 1 200 ? 2.032 -8.046 -9.871 1.00 20.39 199 ALA A N 1
ATOM 1529 C CA . ALA A 1 200 ? 1.523 -7.161 -10.925 1.00 18.32 199 ALA A CA 1
ATOM 1530 C C . ALA A 1 200 ? 0.053 -7.401 -11.207 1.00 17.35 199 ALA A C 1
ATOM 1531 O O . ALA A 1 200 ? -0.727 -6.451 -11.323 1.00 16.47 199 ALA A O 1
ATOM 1533 N N . PHE A 1 201 ? -0.309 -8.676 -11.315 1.00 16.54 200 PHE A N 1
ATOM 1534 C CA . PHE A 1 201 ? -1.628 -9.081 -11.775 1.00 16.85 200 PHE A CA 1
ATOM 1535 C C . PHE A 1 201 ? -2.438 -9.782 -10.696 1.00 18.11 200 PHE A C 1
ATOM 1536 O O . PHE A 1 201 ? -1.876 -10.385 -9.778 1.00 18.41 200 PHE A O 1
ATOM 1544 N N . LYS A 1 202 ? -3.758 -9.674 -10.833 1.00 19.38 201 LYS A N 1
ATOM 1545 C CA . LYS A 1 202 ? -4.720 -10.462 -10.062 1.00 21.16 201 LYS A CA 1
ATOM 1546 C C . LYS A 1 202 ? -4.781 -11.886 -10.610 1.00 22.13 201 LYS A C 1
ATOM 1547 O O . LYS A 1 202 ? -4.463 -12.122 -11.773 1.00 22.41 201 LYS A O 1
ATOM 1553 N N . ASN A 1 203 ? -5.238 -12.823 -9.785 1.00 23.50 202 ASN A N 1
ATOM 1554 C CA . ASN A 1 203 ? -5.491 -14.186 -10.244 1.00 24.75 202 ASN A CA 1
ATOM 1555 C C . ASN A 1 203 ? -6.921 -14.362 -10.767 1.00 25.30 202 ASN A C 1
ATOM 1556 O O . ASN A 1 203 ? -7.880 -13.956 -10.099 1.00 25.54 202 ASN A O 1
ATOM 1561 N N . PRO A 1 204 ? -7.076 -14.952 -11.969 1.00 25.86 203 PRO A N 1
ATOM 1562 C CA . PRO A 1 204 ? -8.413 -15.322 -12.426 1.00 26.24 203 PRO A CA 1
ATOM 1563 C C . PRO A 1 204 ? -9.003 -16.407 -11.522 1.00 26.68 203 PRO A C 1
ATOM 1564 O O . PRO A 1 204 ? -8.240 -17.101 -10.840 1.00 26.78 203 PRO A O 1
ATOM 1568 N N . PRO A 1 205 ? -10.348 -16.546 -11.495 1.00 27.07 204 PRO A N 1
ATOM 1569 C CA . PRO A 1 205 ? -10.965 -17.596 -10.672 1.00 27.31 204 PRO A CA 1
ATOM 1570 C C . PRO A 1 205 ? -10.399 -18.987 -10.966 1.00 27.47 204 PRO A C 1
ATOM 1571 O O . PRO A 1 205 ? -10.476 -19.467 -12.101 1.00 27.65 204 PRO A O 1
ATOM 1575 N N . GLY A 1 206 ? -9.806 -19.606 -9.946 1.00 27.42 205 GLY A N 1
ATOM 1576 C CA . GLY A 1 206 ? -9.272 -20.962 -10.057 1.00 27.65 205 GLY A CA 1
ATOM 1577 C C . GLY A 1 206 ? -7.997 -21.057 -10.872 1.00 27.52 205 GLY A C 1
ATOM 1578 O O . GLY A 1 206 ? -7.636 -22.135 -11.352 1.00 27.99 205 GLY A O 1
ATOM 1579 N N . GLN A 1 207 ? -7.317 -19.922 -11.029 1.00 27.29 206 GLN A N 1
ATOM 1580 C CA . GLN A 1 207 ? -6.078 -19.838 -11.800 1.00 27.23 206 GLN A CA 1
ATOM 1581 C C . GLN A 1 207 ? -5.018 -19.059 -11.022 1.00 26.46 206 GLN A C 1
ATOM 1582 O O . GLN A 1 207 ? -5.332 -18.387 -10.037 1.00 26.35 206 GLN A O 1
ATOM 1588 N N . SER A 1 208 ? -3.765 -19.156 -11.466 1.00 25.60 207 SER A N 1
ATOM 1589 C CA . SER A 1 208 ? -2.654 -18.418 -10.858 1.00 24.78 207 SER A CA 1
ATOM 1590 C C . SER A 1 208 ? -1.924 -17.580 -11.898 1.00 23.65 207 SER A C 1
ATOM 1591 O O . SER A 1 208 ? -1.408 -18.120 -12.874 1.00 23.46 207 SER A O 1
ATOM 1594 N N . ALA A 1 209 ? -1.876 -16.266 -11.675 1.00 22.20 208 ALA A N 1
ATOM 1595 C CA . ALA A 1 209 ? -1.195 -15.340 -12.589 1.00 20.97 208 ALA A CA 1
ATOM 1596 C C . ALA A 1 209 ? 0.278 -15.704 -12.813 1.00 20.22 208 ALA A C 1
ATOM 1597 O O . ALA A 1 209 ? 0.719 -15.800 -13.957 1.00 19.34 208 ALA A O 1
ATOM 1599 N N . GLY A 1 210 ? 1.020 -15.921 -11.731 1.00 20.16 209 GLY A N 1
ATOM 1600 C CA . GLY A 1 210 ? 2.436 -16.270 -11.821 1.00 20.06 209 GLY A CA 1
ATOM 1601 C C . GLY A 1 210 ? 2.687 -17.536 -12.618 1.00 20.04 209 GLY A C 1
ATOM 1602 O O . GLY A 1 210 ? 3.551 -17.566 -13.496 1.00 19.46 209 GLY A O 1
ATOM 1603 N N . ARG A 1 211 ? 1.914 -18.578 -12.315 1.00 20.21 210 ARG A N 1
ATOM 1604 C CA . ARG A 1 211 ? 2.023 -19.857 -13.014 1.00 20.51 210 ARG A CA 1
ATOM 1605 C C . ARG A 1 211 ? 1.619 -19.729 -14.484 1.00 19.45 210 ARG A C 1
ATOM 1606 O O . ARG A 1 211 ? 2.300 -20.272 -15.360 1.00 19.69 210 ARG A O 1
ATOM 1614 N N . LEU A 1 212 ? 0.532 -19.000 -14.755 1.00 18.82 211 LEU A N 1
ATOM 1615 C CA . LEU A 1 212 ? 0.082 -18.7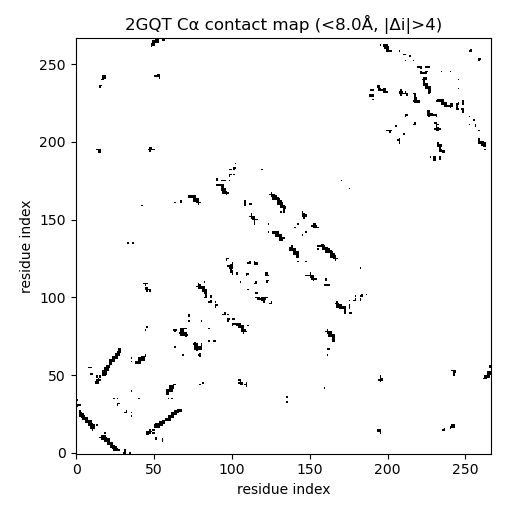69 -16.134 1.00 18.12 211 LEU A CA 1
ATOM 1616 C C . LEU A 1 212 ? 1.151 -18.045 -16.948 1.00 17.43 211 LEU A C 1
ATOM 1617 O O . LEU A 1 212 ? 1.462 -18.445 -18.066 1.00 17.80 211 LEU A O 1
ATOM 1622 N N . ILE A 1 213 ? 1.715 -16.987 -16.370 1.00 16.42 212 ILE A N 1
ATOM 1623 C CA . ILE A 1 213 ? 2.744 -16.201 -17.043 1.00 15.52 212 ILE A CA 1
ATOM 1624 C C . ILE A 1 213 ? 3.984 -17.065 -17.299 1.00 15.50 212 ILE A C 1
ATOM 1625 O O . ILE A 1 213 ? 4.538 -17.037 -18.399 1.00 14.65 212 ILE A O 1
ATOM 1630 N N . ASP A 1 214 ? 4.384 -17.842 -16.293 1.00 16.33 213 ASP A N 1
ATOM 1631 C CA . ASP A 1 214 ? 5.483 -18.812 -16.416 1.00 17.32 213 ASP A CA 1
ATOM 1632 C C . ASP A 1 214 ? 5.262 -19.805 -17.562 1.00 17.76 213 ASP A C 1
ATOM 1633 O O . ASP A 1 214 ? 6.135 -19.952 -18.423 1.00 17.85 213 ASP A O 1
ATOM 1638 N N . GLU A 1 215 ? 4.098 -20.468 -17.585 1.00 18.08 214 GLU A N 1
ATOM 1639 C CA . GLU A 1 215 ? 3.796 -21.484 -18.621 1.00 18.21 214 GLU A CA 1
ATOM 1640 C C . GLU A 1 215 ? 3.782 -20.883 -20.018 1.00 17.65 214 GLU A C 1
ATOM 1641 O O . GLU A 1 215 ? 4.076 -21.570 -20.991 1.00 18.29 214 GLU A O 1
ATOM 1647 N N . ARG A 1 216 ? 3.422 -19.606 -20.112 1.00 16.88 215 ARG A N 1
ATOM 1648 C CA . ARG A 1 216 ? 3.421 -18.906 -21.390 1.00 16.07 215 ARG A CA 1
ATOM 1649 C C . ARG A 1 216 ? 4.814 -18.435 -21.812 1.00 15.48 215 ARG A C 1
ATOM 1650 O O . ARG A 1 216 ? 4.972 -17.843 -22.875 1.00 15.87 215 ARG A O 1
ATOM 1658 N N . GLY A 1 217 ? 5.813 -18.708 -20.976 1.00 15.01 216 GLY A N 1
ATOM 1659 C CA . GLY A 1 217 ? 7.204 -18.420 -21.309 1.00 14.62 216 GLY A CA 1
ATOM 1660 C C . GLY A 1 217 ? 7.576 -16.951 -21.221 1.00 13.73 216 GLY A C 1
ATOM 1661 O O . GLY A 1 217 ? 8.586 -16.519 -21.787 1.00 13.04 216 GLY A O 1
ATOM 1662 N N . LEU A 1 218 ? 6.788 -16.171 -20.489 1.00 12.72 217 LEU A N 1
ATOM 1663 C CA . LEU A 1 218 ? 6.965 -14.719 -20.521 1.00 12.52 217 LEU A CA 1
ATOM 1664 C C . LEU A 1 218 ? 8.025 -14.183 -19.560 1.00 12.06 217 LEU A C 1
ATOM 1665 O O . LEU A 1 218 ? 8.439 -13.040 -19.688 1.00 12.74 217 LEU A O 1
ATOM 1670 N N . LYS A 1 219 ? 8.484 -15.007 -18.621 1.00 12.08 218 LYS A N 1
ATOM 1671 C CA . LYS A 1 219 ? 9.593 -14.596 -17.756 1.00 12.36 218 LYS A CA 1
ATOM 1672 C C . LYS A 1 219 ? 10.768 -14.150 -18.610 1.00 11.61 218 LYS A C 1
ATOM 1673 O O . LYS A 1 219 ? 11.081 -14.784 -19.632 1.00 11.17 218 LYS A O 1
ATOM 1679 N N . GLY A 1 220 ? 11.393 -13.046 -18.212 1.00 11.43 219 GLY A N 1
ATOM 1680 C CA . GLY A 1 220 ? 12.550 -12.530 -18.926 1.00 12.30 219 GLY A CA 1
ATOM 1681 C C . GLY A 1 220 ? 12.287 -11.561 -20.063 1.00 12.84 219 GLY A C 1
ATOM 1682 O O . GLY A 1 220 ? 13.226 -10.962 -20.582 1.00 13.45 219 GLY A O 1
ATOM 1683 N N . LEU A 1 221 ? 11.028 -11.403 -20.467 1.00 13.26 220 LEU A N 1
ATOM 1684 C CA . LEU A 1 221 ? 10.703 -10.399 -21.478 1.00 14.07 220 LEU A CA 1
ATOM 1685 C C . LEU A 1 221 ? 10.936 -9.010 -20.910 1.00 14.14 220 LEU A C 1
ATOM 1686 O O . LEU A 1 221 ? 10.568 -8.728 -19.762 1.00 13.43 220 LEU A O 1
ATOM 1691 N N . ARG A 1 222 ? 11.537 -8.149 -21.728 1.00 15.20 221 ARG A N 1
ATOM 1692 C CA . ARG A 1 222 ? 12.080 -6.876 -21.262 1.00 16.65 221 ARG A CA 1
ATOM 1693 C C . ARG A 1 222 ? 11.691 -5.736 -22.202 1.00 16.61 221 ARG A C 1
ATOM 1694 O O . ARG A 1 222 ? 11.879 -5.838 -23.418 1.00 17.30 221 ARG A O 1
ATOM 1702 N N . VAL A 1 223 ? 11.132 -4.669 -21.632 1.00 16.35 222 VAL A N 1
ATOM 1703 C CA . VAL A 1 223 ? 10.930 -3.401 -22.339 1.00 16.43 222 VAL A CA 1
ATOM 1704 C C . VAL A 1 223 ? 11.784 -2.364 -21.613 1.00 16.53 222 VAL A C 1
ATOM 1705 O O . VAL A 1 223 ? 11.486 -1.986 -20.477 1.00 15.99 222 VAL A O 1
ATOM 1709 N N . GLY A 1 224 ? 12.861 -1.925 -22.256 1.00 17.37 223 GLY A N 1
ATOM 1710 C CA . GLY A 1 224 ? 13.804 -0.998 -21.634 1.00 18.15 223 GLY A CA 1
ATOM 1711 C C . GLY A 1 224 ? 14.437 -1.620 -20.403 1.00 18.64 223 GLY A C 1
ATOM 1712 O O . GLY A 1 224 ? 15.103 -2.645 -20.499 1.00 19.72 223 GLY A O 1
ATOM 1713 N N . ASP A 1 225 ? 14.210 -1.010 -19.241 1.00 18.23 224 ASP A N 1
ATOM 1714 C CA . ASP A 1 225 ? 14.689 -1.553 -17.964 1.00 17.91 224 ASP A CA 1
ATOM 1715 C C . ASP A 1 225 ? 13.589 -2.265 -17.146 1.00 16.87 224 ASP A C 1
ATOM 1716 O O . ASP A 1 225 ? 13.821 -2.659 -16.001 1.00 16.97 224 ASP A O 1
ATOM 1721 N N . ALA A 1 226 ? 12.397 -2.409 -17.723 1.00 15.16 225 ALA A N 1
ATOM 1722 C CA . ALA A 1 226 ? 11.312 -3.174 -17.108 1.00 14.01 225 ALA A CA 1
ATOM 1723 C C . ALA A 1 226 ? 11.384 -4.621 -17.593 1.00 13.60 225 ALA A C 1
ATOM 1724 O O . ALA A 1 226 ? 11.531 -4.866 -18.791 1.00 13.98 225 ALA A O 1
ATOM 1726 N N . MET A 1 227 ? 11.313 -5.579 -16.677 1.00 12.59 226 MET A N 1
ATOM 1727 C CA . MET A 1 227 ? 11.405 -6.979 -17.079 1.00 13.13 226 MET A CA 1
ATOM 1728 C C . MET A 1 227 ? 10.488 -7.844 -16.241 1.00 12.50 226 MET A C 1
ATOM 1729 O O . MET A 1 227 ? 10.345 -7.602 -15.048 1.00 12.52 226 MET A O 1
ATOM 1734 N N . ILE A 1 228 ? 9.854 -8.840 -16.858 1.00 12.07 227 ILE A N 1
ATOM 1735 C CA . ILE A 1 228 ? 9.169 -9.880 -16.101 1.00 12.71 227 ILE A CA 1
ATOM 1736 C C . ILE A 1 228 ? 10.240 -10.715 -15.399 1.00 12.20 227 ILE A C 1
ATOM 1737 O O . ILE A 1 228 ? 11.125 -11.290 -16.053 1.00 12.03 227 ILE A O 1
ATOM 1742 N N . SER A 1 229 ? 10.170 -10.746 -14.069 1.00 12.24 228 SER A N 1
ATOM 1743 C CA . SER A 1 229 ? 11.179 -11.393 -13.251 1.00 12.72 228 SER A CA 1
ATOM 1744 C C . SER A 1 229 ? 11.469 -12.822 -13.694 1.00 13.14 228 SER A C 1
ATOM 1745 O O . SER A 1 229 ? 10.560 -13.584 -14.025 1.00 13.17 228 SER A O 1
ATOM 1748 N N . LEU A 1 230 ? 12.753 -13.174 -13.693 1.00 13.40 229 LEU A N 1
ATOM 1749 C CA . LEU A 1 230 ? 13.171 -14.546 -13.956 1.00 14.63 229 LEU A CA 1
ATOM 1750 C C . LEU A 1 230 ? 12.859 -15.477 -12.772 1.00 14.88 229 LEU A C 1
ATOM 1751 O O . LEU A 1 230 ? 12.909 -16.694 -12.920 1.00 15.77 229 LEU A O 1
ATOM 1756 N N . GLU A 1 231 ? 12.536 -14.899 -11.612 1.00 15.01 230 GLU A N 1
ATOM 1757 C CA . GLU A 1 231 ? 12.275 -15.662 -10.385 1.00 15.65 230 GLU A CA 1
ATOM 1758 C C . GLU A 1 231 ? 10.795 -15.978 -10.163 1.00 15.20 230 GLU A C 1
ATOM 1759 O O . GLU A 1 231 ? 10.458 -16.976 -9.522 1.00 15.95 230 GLU A O 1
ATOM 1765 N N . HIS A 1 232 ? 9.917 -15.113 -10.671 1.00 14.45 231 HIS A N 1
ATOM 1766 C CA . HIS A 1 232 ? 8.480 -15.220 -10.428 1.00 13.80 231 HIS A CA 1
ATOM 1767 C C . HIS A 1 232 ? 7.719 -14.456 -11.501 1.00 13.58 231 HIS A C 1
ATOM 1768 O O . HIS A 1 232 ? 7.921 -13.253 -11.663 1.00 13.50 231 HIS A O 1
ATOM 1775 N N . GLY A 1 233 ? 6.836 -15.157 -12.208 1.00 13.38 232 GLY A N 1
ATOM 1776 C CA . GLY A 1 233 ? 6.132 -14.595 -13.357 1.00 13.73 232 GLY A CA 1
ATOM 1777 C C . GLY A 1 233 ? 5.236 -13.407 -13.077 1.00 13.46 232 GLY A C 1
ATOM 1778 O O . GLY A 1 233 ? 5.013 -12.580 -13.964 1.00 13.77 232 GLY A O 1
ATOM 1779 N N . ASN A 1 234 ? 4.737 -13.312 -11.846 1.00 13.27 233 ASN A N 1
ATOM 1780 C CA . ASN A 1 234 ? 3.828 -12.225 -11.472 1.00 13.91 233 ASN A CA 1
ATOM 1781 C C . ASN A 1 234 ? 4.541 -11.000 -10.893 1.00 13.63 233 ASN A C 1
ATOM 1782 O O . ASN A 1 234 ? 3.923 -10.151 -10.247 1.00 14.28 233 ASN A O 1
ATOM 1787 N N . PHE A 1 235 ? 5.846 -10.899 -11.124 1.00 14.12 234 PHE A N 1
ATOM 1788 C CA . PHE A 1 235 ? 6.601 -9.725 -10.712 1.00 14.58 234 PHE A CA 1
ATOM 1789 C C . PHE A 1 235 ? 7.259 -9.056 -11.908 1.00 14.76 234 PHE A C 1
ATOM 1790 O O . PHE A 1 235 ? 7.947 -9.705 -12.704 1.00 14.07 234 PHE A O 1
ATOM 1798 N N . ILE A 1 236 ? 6.996 -7.762 -12.057 1.00 15.43 235 ILE A N 1
ATOM 1799 C CA . ILE A 1 236 ? 7.739 -6.939 -12.993 1.00 16.24 235 ILE A CA 1
ATOM 1800 C C . ILE A 1 236 ? 8.757 -6.157 -12.194 1.00 16.21 235 ILE A C 1
ATOM 1801 O O . ILE A 1 236 ? 8.432 -5.483 -11.198 1.00 17.48 235 ILE A O 1
ATOM 1806 N N . VAL A 1 237 ? 10.003 -6.259 -12.616 1.00 16.16 236 VAL A N 1
ATOM 1807 C CA . VAL A 1 237 ? 11.077 -5.626 -11.891 1.00 16.49 236 VAL A CA 1
ATOM 1808 C C . VAL A 1 237 ? 11.725 -4.488 -12.688 1.00 15.70 236 VAL A C 1
ATOM 1809 O O . VAL A 1 237 ? 11.715 -4.469 -13.932 1.00 15.53 236 VAL A O 1
ATOM 1813 N N . ASN A 1 238 ? 12.260 -3.527 -11.941 1.00 15.42 237 ASN A N 1
ATOM 1814 C CA . ASN A 1 238 ? 12.937 -2.358 -12.473 1.00 15.63 237 ASN A CA 1
ATOM 1815 C C . ASN A 1 238 ? 14.440 -2.598 -12.384 1.00 16.42 237 ASN A C 1
ATOM 1816 O O . ASN A 1 238 ? 15.000 -2.641 -11.291 1.00 17.05 237 ASN A O 1
ATOM 1821 N N . LEU A 1 239 ? 15.081 -2.777 -13.537 1.00 16.80 238 LEU A N 1
ATOM 1822 C CA . LEU A 1 239 ? 16.507 -3.120 -13.593 1.00 17.77 238 LEU A CA 1
ATOM 1823 C C . LEU A 1 239 ? 17.432 -1.913 -13.425 1.00 18.39 238 LEU A C 1
ATOM 1824 O O . LEU A 1 239 ? 18.655 -2.064 -13.376 1.00 18.68 238 LEU A O 1
ATOM 1829 N N . GLY A 1 240 ? 16.858 -0.719 -13.331 1.00 18.42 239 GLY A N 1
ATOM 1830 C CA . GLY A 1 240 ? 17.663 0.470 -13.069 1.00 19.25 239 GLY A CA 1
ATOM 1831 C C . GLY A 1 240 ? 16.935 1.773 -13.291 1.00 19.44 239 GLY A C 1
ATOM 1832 O O . GLY A 1 240 ? 16.630 2.489 -12.335 1.00 20.24 239 GLY A O 1
ATOM 1833 N N . GLN A 1 241 ? 16.657 2.087 -14.551 1.00 19.69 240 GLN A N 1
ATOM 1834 C CA . GLN A 1 241 ? 16.032 3.356 -14.893 1.00 20.65 240 GLN A CA 1
ATOM 1835 C C . GLN A 1 241 ? 14.766 3.159 -15.719 1.00 19.40 240 GLN A C 1
ATOM 1836 O O . GLN A 1 241 ? 14.508 3.908 -16.663 1.00 19.46 240 GLN A O 1
ATOM 1842 N N . ALA A 1 242 ? 13.965 2.158 -15.349 1.00 18.47 241 ALA A N 1
ATOM 1843 C CA . ALA A 1 242 ? 12.693 1.928 -16.025 1.00 17.27 241 ALA A CA 1
ATOM 1844 C C . ALA A 1 242 ? 11.842 3.185 -15.974 1.00 16.81 241 ALA A C 1
ATOM 1845 O O . ALA A 1 242 ? 11.833 3.910 -14.970 1.00 16.21 241 ALA A O 1
ATOM 1847 N N . ARG A 1 243 ? 11.151 3.455 -17.073 1.00 16.54 242 ARG A N 1
ATOM 1848 C CA . ARG A 1 243 ? 10.101 4.452 -17.083 1.00 16.71 242 ARG A CA 1
ATOM 1849 C C . ARG A 1 243 ? 8.775 3.731 -16.920 1.00 15.66 242 ARG A C 1
ATOM 1850 O O . ARG A 1 243 ? 8.653 2.557 -17.296 1.00 14.82 242 ARG A O 1
ATOM 1858 N N . ALA A 1 244 ? 7.782 4.423 -16.367 1.00 15.12 243 ALA A N 1
ATOM 1859 C CA . ALA A 1 244 ? 6.447 3.845 -16.235 1.00 15.04 243 ALA A CA 1
ATOM 1860 C C . ALA A 1 244 ? 5.896 3.392 -17.586 1.00 15.16 243 ALA A C 1
ATOM 1861 O O . ALA A 1 244 ? 5.182 2.394 -17.659 1.00 14.68 243 ALA A O 1
ATOM 1863 N N . LYS A 1 245 ? 6.247 4.118 -18.650 1.00 15.40 244 LYS A N 1
ATOM 1864 C CA . LYS A 1 245 ? 5.848 3.764 -20.016 1.00 16.10 244 LYS A CA 1
ATOM 1865 C C . LYS A 1 245 ? 6.294 2.348 -20.398 1.00 15.07 244 LYS A C 1
ATOM 1866 O O . LYS A 1 245 ? 5.555 1.606 -21.053 1.00 14.80 244 LYS A O 1
ATOM 1872 N N . ASP A 1 246 ? 7.505 1.994 -19.976 1.00 14.15 245 ASP A N 1
ATOM 1873 C CA . ASP A 1 246 ? 8.073 0.668 -20.228 1.00 13.97 245 ASP A CA 1
ATOM 1874 C C . ASP A 1 246 ? 7.320 -0.406 -19.462 1.00 12.78 245 ASP A C 1
ATOM 1875 O O . ASP A 1 246 ? 7.033 -1.472 -20.001 1.00 11.68 245 ASP A O 1
ATOM 1880 N N . VAL A 1 247 ? 7.023 -0.123 -18.197 1.00 11.99 246 VAL A N 1
ATOM 1881 C CA . VAL A 1 247 ? 6.237 -1.032 -17.373 1.00 11.57 246 VAL A CA 1
ATOM 1882 C C . VAL A 1 247 ? 4.859 -1.267 -18.008 1.00 11.63 246 VAL A C 1
ATOM 1883 O O . VAL A 1 247 ? 4.429 -2.417 -18.127 1.00 11.56 246 VAL A O 1
ATOM 1887 N N . LEU A 1 248 ? 4.175 -0.196 -18.418 1.00 11.87 247 LEU A N 1
ATOM 1888 C CA . LEU A 1 248 ? 2.849 -0.330 -19.054 1.00 12.89 247 LEU A CA 1
ATOM 1889 C C . LEU A 1 248 ? 2.905 -1.132 -20.347 1.00 13.06 247 LEU A C 1
ATOM 1890 O O . LEU A 1 248 ? 2.016 -1.932 -20.624 1.00 12.97 247 LEU A O 1
ATOM 1895 N N . GLU A 1 249 ? 3.956 -0.923 -21.129 1.00 13.33 248 GLU A N 1
ATOM 1896 C CA . GLU A 1 249 ? 4.127 -1.698 -22.353 1.00 13.43 248 GLU A CA 1
ATOM 1897 C C . GLU A 1 249 ? 4.264 -3.189 -22.051 1.00 12.46 248 GLU A C 1
ATOM 1898 O O . GLU A 1 249 ? 3.652 -4.024 -22.715 1.00 12.44 248 GLU A O 1
ATOM 1904 N N . LEU A 1 250 ? 5.052 -3.524 -21.037 1.00 11.70 249 LEU A N 1
ATOM 1905 C CA . LEU A 1 250 ? 5.190 -4.906 -20.620 1.00 11.84 249 LEU A CA 1
ATOM 1906 C C . LEU A 1 250 ? 3.870 -5.498 -20.125 1.00 11.42 249 LEU A C 1
ATOM 1907 O O . LEU A 1 250 ? 3.547 -6.647 -20.436 1.00 11.45 249 LEU A O 1
ATOM 1912 N N . VAL A 1 251 ? 3.109 -4.705 -19.367 1.00 10.43 250 VAL A N 1
ATOM 1913 C CA . VAL A 1 251 ? 1.768 -5.105 -18.937 1.00 11.02 250 VAL A CA 1
ATOM 1914 C C . VAL A 1 251 ? 0.885 -5.454 -20.145 1.00 11.23 250 VAL A C 1
ATOM 1915 O O . VAL A 1 251 ? 0.225 -6.504 -20.163 1.00 11.37 250 VAL A O 1
ATOM 1919 N N . ARG A 1 252 ? 0.880 -4.580 -21.146 1.00 12.00 251 ARG A N 1
ATOM 1920 C CA . ARG A 1 252 ? 0.099 -4.821 -22.354 1.00 12.43 251 ARG A CA 1
ATOM 1921 C C . ARG A 1 252 ? 0.558 -6.083 -23.084 1.00 11.92 251 ARG A C 1
ATOM 1922 O O . ARG A 1 252 ? -0.259 -6.824 -23.629 1.00 12.54 251 ARG A O 1
ATOM 1930 N N . ARG A 1 253 ? 1.863 -6.339 -23.081 1.00 11.50 252 ARG A N 1
ATOM 1931 C CA . ARG A 1 253 ? 2.391 -7.545 -23.704 1.00 11.79 252 ARG A CA 1
ATOM 1932 C C . ARG A 1 253 ? 1.868 -8.805 -23.021 1.00 11.06 252 ARG A C 1
ATOM 1933 O O . ARG A 1 253 ? 1.507 -9.772 -23.693 1.00 11.59 252 ARG A O 1
ATOM 1941 N N . VAL A 1 254 ? 1.793 -8.783 -21.691 1.00 10.39 253 VAL A N 1
ATOM 1942 C CA . VAL A 1 254 ? 1.218 -9.914 -20.957 1.00 10.82 253 VAL A CA 1
ATOM 1943 C C . VAL A 1 254 ? -0.264 -10.065 -21.294 1.00 11.34 253 VAL A C 1
ATOM 1944 O O . VAL A 1 254 ? -0.742 -11.173 -21.517 1.00 11.45 253 VAL A O 1
ATOM 1948 N N . GL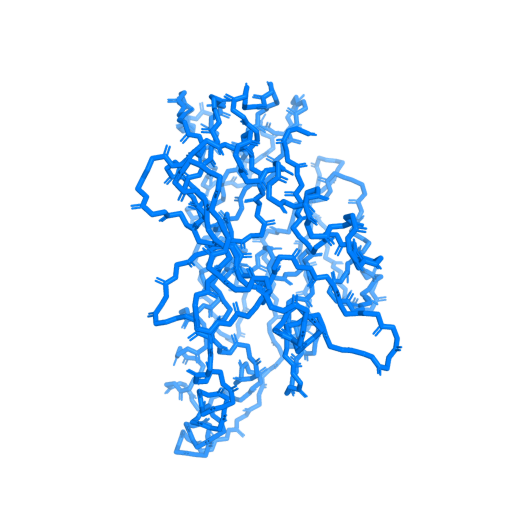N A 1 255 ? -0.973 -8.941 -21.337 1.00 11.83 254 GLN A N 1
ATOM 1949 C CA . GLN A 1 255 ? -2.407 -8.946 -21.587 1.00 12.91 254 GLN A CA 1
ATOM 1950 C C . GLN A 1 255 ? -2.772 -9.361 -23.017 1.00 13.00 254 GLN A C 1
ATOM 1951 O O . GLN A 1 255 ? -3.895 -9.806 -23.268 1.00 13.37 254 GLN A O 1
ATOM 1957 N N . GLU A 1 256 ? -1.835 -9.225 -23.959 1.00 13.12 255 GLU A N 1
ATOM 1958 C CA . GLU A 1 256 ? -2.027 -9.782 -25.312 1.00 13.71 255 GLU A CA 1
ATOM 1959 C C . GLU A 1 256 ? -2.146 -11.312 -25.232 1.00 12.80 255 GLU A C 1
ATOM 1960 O O . GLU A 1 256 ? -2.873 -11.920 -26.023 1.00 13.01 255 GLU A O 1
ATOM 1966 N N . GLU A 1 257 ? -1.476 -11.926 -24.259 1.00 12.65 256 GLU A N 1
ATOM 1967 C CA . GLU A 1 257 ? -1.425 -13.389 -24.114 1.00 12.59 256 GLU A CA 1
ATOM 1968 C C . GLU A 1 257 ? -2.387 -13.998 -23.106 1.00 13.26 256 GLU A C 1
ATOM 1969 O O . GLU A 1 257 ? -2.795 -15.157 -23.262 1.00 13.49 256 GLU A O 1
ATOM 1975 N N . LEU A 1 258 ? -2.711 -13.233 -22.063 1.00 14.19 257 LEU A N 1
ATOM 1976 C CA . LEU A 1 258 ? -3.495 -13.722 -20.926 1.00 15.21 257 LEU A CA 1
ATOM 1977 C C . LEU A 1 258 ? -4.483 -12.645 -20.477 1.00 15.81 257 LEU A C 1
ATOM 1978 O O . LEU A 1 258 ? -4.094 -11.499 -20.295 1.00 15.48 257 LEU A O 1
ATOM 1983 N N . PRO A 1 259 ? -5.777 -13.006 -20.329 1.00 16.78 258 PRO A N 1
ATOM 1984 C CA . PRO A 1 259 ? -6.754 -12.032 -19.836 1.00 17.47 258 PRO A CA 1
ATOM 1985 C C . PRO A 1 259 ? -6.579 -11.718 -18.337 1.00 17.86 258 PRO A C 1
ATOM 1986 O O . PRO A 1 259 ? -7.421 -12.085 -17.508 1.00 18.96 258 PRO A O 1
ATOM 1990 N N . LEU A 1 260 ? -5.484 -11.040 -18.000 1.00 17.18 259 LEU A N 1
ATOM 1991 C CA . LEU A 1 260 ? -5.188 -10.680 -16.613 1.00 16.86 259 LEU A CA 1
ATOM 1992 C C . LEU A 1 260 ? -5.457 -9.202 -16.350 1.00 16.10 259 LEU A C 1
ATOM 1993 O O . LEU A 1 260 ? -5.198 -8.356 -17.209 1.00 16.04 259 LEU A O 1
ATOM 1998 N N . GLU A 1 261 ? -5.981 -8.902 -15.159 1.00 16.15 260 GLU A N 1
ATOM 1999 C CA . GLU A 1 261 ? -6.199 -7.522 -14.720 1.00 15.46 260 GLU A CA 1
ATOM 2000 C C . GLU A 1 261 ? -5.093 -7.124 -13.747 1.00 14.82 260 GLU A C 1
ATOM 2001 O O . GLU A 1 261 ? -4.595 -7.961 -12.990 1.00 14.29 260 GLU A O 1
ATOM 2007 N N . LEU A 1 262 ? -4.718 -5.847 -13.771 1.00 14.40 261 LEU A N 1
ATOM 2008 C CA . LEU A 1 262 ? -3.699 -5.320 -12.865 1.00 14.77 261 LEU A CA 1
ATOM 2009 C C . LEU A 1 262 ? -4.139 -5.338 -11.413 1.00 14.83 261 LEU A C 1
ATOM 2010 O O . LEU A 1 262 ? -5.276 -4.981 -11.091 1.00 15.23 261 LEU A O 1
ATOM 2015 N N . GLU A 1 263 ? -3.225 -5.750 -10.547 1.00 15.01 262 GLU A N 1
ATOM 2016 C CA . GLU A 1 263 ? -3.395 -5.614 -9.104 1.00 15.55 262 GLU A CA 1
ATOM 2017 C C . GLU A 1 263 ? -2.942 -4.212 -8.668 1.00 15.00 262 GLU A C 1
ATOM 2018 O O . GLU A 1 263 ? -3.529 -3.616 -7.759 1.00 14.30 262 GLU A O 1
ATOM 2024 N N . TRP A 1 264 ? -1.908 -3.685 -9.326 1.00 14.27 263 TRP A N 1
ATOM 2025 C CA . TRP A 1 264 ? -1.428 -2.335 -9.032 1.00 14.07 263 TRP A CA 1
ATOM 2026 C C . TRP A 1 264 ? -2.482 -1.292 -9.303 1.00 13.87 263 TRP A C 1
ATOM 2027 O O . TRP A 1 264 ? -3.301 -1.443 -10.209 1.00 14.44 263 TRP A O 1
ATOM 2038 N N . GLU A 1 265 ? -2.421 -0.211 -8.542 1.00 13.31 264 GLU A N 1
ATOM 2039 C CA . GLU A 1 265 ? -3.175 0.980 -8.853 1.00 13.51 264 GLU A CA 1
ATOM 2040 C C . GLU A 1 265 ? -2.289 1.939 -9.621 1.00 13.15 264 GLU A C 1
ATOM 2041 O O . GLU A 1 265 ? -1.140 2.175 -9.236 1.00 12.58 264 GLU A O 1
ATOM 2047 N N . VAL A 1 266 ? -2.834 2.487 -10.702 1.00 13.11 265 VAL A N 1
ATOM 2048 C CA . VAL A 1 266 ? -2.137 3.442 -11.548 1.00 13.56 265 VAL A CA 1
ATOM 2049 C C . VAL A 1 266 ? -2.513 4.870 -11.140 1.00 13.60 265 VAL A C 1
ATOM 2050 O O . VAL A 1 266 ? -3.689 5.188 -10.968 1.00 14.40 265 VAL A O 1
ATOM 2054 N N . TRP A 1 267 ? -1.493 5.709 -10.963 1.00 13.64 266 TRP A N 1
ATOM 2055 C CA . TRP A 1 267 ? -1.647 7.149 -10.772 1.00 14.05 266 TRP A CA 1
ATOM 2056 C C . TRP A 1 267 ? -1.040 7.834 -11.994 1.00 15.03 266 TRP A C 1
ATOM 2057 O O . TRP A 1 267 ? 0.018 7.426 -12.447 1.00 14.57 266 TRP A O 1
ATOM 2068 N N . PRO A 1 268 ? -1.685 8.897 -12.525 1.00 16.44 267 PRO A N 1
ATOM 2069 C CA . PRO A 1 268 ? -2.927 9.513 -12.062 1.00 18.10 267 PRO A CA 1
ATOM 2070 C C . PRO A 1 268 ? -4.151 8.661 -12.353 1.00 19.20 267 PRO A C 1
ATOM 2071 O O . PRO A 1 268 ? -5.224 8.936 -11.821 1.00 20.97 267 PRO A O 1
#

InterPro domains:
  IPR003170 UDP-N-acetylenolpyruvoylglucosamine reductase [MF_00037] (1-265)
  IPR003170 UDP-N-acetylenolpyruvoylglucosamine reductase [PTHR21071] (4-255)
  IPR003170 UDP-N-acetylenolpyruvoylglucosamine reductase [TIGR00179] (8-256)
  IPR006094 FAD linked oxidase, N-terminal [PF01565] (33-131)
  IPR011601 UDP-N-acetylenolpyruvoylglucosamine reductase, C-terminal [PF02873] (174-262)
  IPR016166 FAD-binding domain, PCMH-type [PS51387] (15-169)
  IPR016167 FAD-binding, type PCMH, subdomain 1 [G3DSA:3.30.43.10] (1-67)
  IPR016169 FAD-binding, type PCMH, subdomain 2 [G3DSA:3.30.465.10] (68-188)
  IPR036318 FAD-binding, type PCMH-like superfamily [SSF56176] (8-181)
  IPR036635 UDP-N-acetylenolpyruvoylglucosamine reductase, C-terminal domain superfamily [G3DSA:3.90.78.10] (189-265)
  IPR036635 UDP-N-acetylenolpyruvoylglucosamine reductase, C-terminal domain superfamily [SSF56194] (174-263)